Protein AF-A0A2G6G651-F1 (afdb_monomer)

pLDDT: mean 89.64, std 10.05, range [45.66, 98.5]

Radius of gyration: 34.51 Å; Cα contacts (8 Å, |Δi|>4): 496; chains: 1; bounding box: 75×61×88 Å

Structure (mmCIF, N/CA/C/O backbone):
data_AF-A0A2G6G651-F1
#
_entry.id   AF-A0A2G6G651-F1
#
loop_
_atom_site.group_PDB
_atom_site.id
_atom_site.type_symbol
_atom_site.label_atom_id
_atom_site.label_alt_id
_atom_site.label_comp_id
_atom_site.label_asym_id
_atom_site.label_entity_id
_atom_site.label_seq_id
_atom_site.pdbx_PDB_ins_code
_atom_site.Cartn_x
_atom_site.Cartn_y
_atom_site.Cartn_z
_atom_site.occupancy
_atom_site.B_iso_or_equiv
_atom_site.auth_seq_id
_atom_site.auth_comp_id
_atom_site.auth_asym_id
_atom_site.auth_atom_id
_atom_site.pdbx_PDB_model_num
ATOM 1 N N . LEU A 1 1 ? -42.536 28.077 34.194 1.00 47.25 1 LEU A N 1
ATOM 2 C CA . LEU A 1 1 ? -41.752 27.211 33.282 1.00 47.25 1 LEU A CA 1
ATOM 3 C C . LEU A 1 1 ? -41.629 25.840 33.929 1.00 47.25 1 LEU A C 1
ATOM 5 O O . LEU A 1 1 ? -40.943 25.722 34.936 1.00 47.25 1 LEU A O 1
ATOM 9 N N . ILE A 1 2 ? -42.355 24.838 33.430 1.00 51.84 2 ILE A N 1
ATOM 10 C CA . ILE A 1 2 ? -42.222 23.455 33.908 1.00 51.84 2 ILE A CA 1
ATOM 11 C C . ILE A 1 2 ? -40.816 22.993 33.507 1.00 51.84 2 ILE A C 1
ATOM 13 O O . ILE A 1 2 ? -40.522 22.913 32.317 1.00 51.84 2 ILE A O 1
ATOM 17 N N . ARG A 1 3 ? -39.922 22.767 34.479 1.00 61.50 3 ARG A N 1
ATOM 18 C CA . ARG A 1 3 ? -38.610 22.163 34.207 1.00 61.50 3 ARG A CA 1
ATOM 19 C C . ARG A 1 3 ? -38.848 20.745 33.696 1.00 61.50 3 ARG A C 1
ATOM 21 O O . ARG A 1 3 ? -39.370 19.905 34.425 1.00 61.50 3 ARG A O 1
ATOM 28 N N . THR A 1 4 ? -38.487 20.490 32.446 1.00 83.19 4 THR A N 1
ATOM 29 C CA . THR A 1 4 ? -38.510 19.149 31.864 1.00 83.19 4 THR A CA 1
ATOM 30 C C . THR A 1 4 ? -37.511 18.277 32.619 1.00 83.19 4 THR A C 1
ATOM 32 O O . THR A 1 4 ? -36.340 18.646 32.741 1.00 83.19 4 THR A O 1
ATOM 35 N N . ARG A 1 5 ? -37.972 17.142 33.157 1.00 91.12 5 ARG A N 1
ATOM 36 C CA . ARG A 1 5 ? -37.096 16.181 33.837 1.00 91.12 5 ARG A CA 1
ATOM 37 C C . ARG A 1 5 ? -36.074 15.621 32.851 1.00 91.12 5 ARG A C 1
ATOM 39 O O . ARG A 1 5 ? -36.394 15.405 31.684 1.00 91.12 5 ARG A O 1
ATOM 46 N N . LYS A 1 6 ? -34.853 15.379 33.324 1.00 95.25 6 LYS A N 1
ATOM 47 C CA . LYS A 1 6 ? -33.802 14.728 32.535 1.00 95.25 6 LYS A CA 1
ATOM 48 C C . LYS A 1 6 ? -34.070 13.233 32.464 1.00 95.25 6 LYS A C 1
ATOM 50 O O . LYS A 1 6 ? -34.276 12.603 33.496 1.00 95.25 6 LYS A O 1
ATOM 55 N N . LYS A 1 7 ? -34.048 12.657 31.268 1.00 97.50 7 LYS A N 1
ATOM 56 C CA . LYS A 1 7 ? -34.230 11.221 31.049 1.00 97.50 7 LYS A CA 1
ATOM 57 C C . LYS A 1 7 ? -32.939 10.493 31.422 1.00 97.50 7 LYS A C 1
ATOM 59 O O . LYS A 1 7 ? -31.918 10.685 30.765 1.00 97.50 7 LYS A O 1
ATOM 64 N N . VAL A 1 8 ? -32.954 9.684 32.476 1.00 97.94 8 VAL A N 1
ATOM 65 C CA . VAL A 1 8 ? -31.743 9.060 33.028 1.00 97.94 8 VAL A CA 1
ATOM 66 C C . VAL A 1 8 ? -31.841 7.543 32.976 1.00 97.94 8 VAL A C 1
ATOM 68 O O . VAL A 1 8 ? -32.795 6.946 33.479 1.00 97.94 8 VAL A O 1
ATOM 71 N N . ALA A 1 9 ? -30.814 6.925 32.403 1.00 97.88 9 ALA A N 1
ATOM 72 C CA . ALA A 1 9 ? -30.593 5.487 32.426 1.00 97.88 9 ALA A CA 1
ATOM 73 C C . ALA A 1 9 ? -29.280 5.164 33.149 1.00 97.88 9 ALA A C 1
ATOM 75 O O . ALA A 1 9 ? -28.414 6.025 33.320 1.00 97.88 9 ALA A O 1
ATOM 76 N N . ALA A 1 10 ? -29.107 3.909 33.552 1.00 97.12 10 ALA A N 1
ATOM 77 C CA . ALA A 1 10 ? -27.821 3.416 34.032 1.00 97.12 10 ALA A CA 1
ATOM 78 C C . ALA A 1 10 ? -27.332 2.230 33.207 1.00 97.12 10 ALA A C 1
ATOM 80 O O . ALA A 1 10 ? -28.134 1.451 32.695 1.00 97.12 10 ALA A O 1
ATOM 81 N N . TYR A 1 11 ? -26.014 2.071 33.127 1.00 95.06 11 TYR A N 1
ATOM 82 C CA . TYR A 1 11 ? -25.374 0.913 32.525 1.00 95.06 11 TYR A CA 1
ATOM 83 C C . TYR A 1 11 ? -24.521 0.162 33.546 1.00 95.06 11 TYR A C 1
ATOM 85 O O . TYR A 1 11 ? -23.632 0.728 34.187 1.00 95.06 11 TYR A O 1
ATOM 93 N N . ALA A 1 12 ? -24.771 -1.139 33.664 1.00 90.25 12 ALA A N 1
ATOM 94 C CA . ALA A 1 12 ? -24.083 -2.039 34.577 1.00 90.25 12 ALA A CA 1
ATOM 95 C C . ALA A 1 12 ? -23.414 -3.188 33.809 1.00 90.25 12 ALA A C 1
ATOM 97 O O . ALA A 1 12 ? -24.002 -3.793 32.919 1.00 90.25 12 ALA A O 1
ATOM 98 N N . ARG A 1 13 ? -22.173 -3.533 34.170 1.00 84.62 13 ARG A N 1
ATOM 99 C CA . ARG A 1 13 ? -21.459 -4.672 33.570 1.00 84.62 13 ARG A CA 1
ATOM 100 C C . ARG A 1 13 ? -20.849 -5.555 34.646 1.00 84.62 13 ARG A C 1
ATOM 102 O O . ARG A 1 13 ? -19.928 -5.123 35.342 1.00 84.62 13 ARG A O 1
ATOM 109 N N . VAL A 1 14 ? -21.300 -6.799 34.766 1.00 76.62 14 VAL A N 1
ATOM 110 C CA . VAL A 1 14 ? -20.853 -7.724 35.825 1.00 76.62 14 VAL A CA 1
ATOM 111 C C . VAL A 1 14 ? -19.984 -8.828 35.230 1.00 76.62 14 VAL A C 1
ATOM 113 O O . VAL A 1 14 ? -20.269 -9.330 34.151 1.00 76.62 14 VAL A O 1
ATOM 116 N N . SER A 1 15 ? -18.898 -9.199 35.911 1.00 66.88 15 SER A N 1
ATOM 117 C CA . SER A 1 15 ? -18.048 -10.323 35.497 1.00 66.88 15 SER A CA 1
ATOM 118 C C . SER A 1 15 ? -18.728 -11.656 35.814 1.00 66.88 15 SER A C 1
ATOM 120 O O . SER A 1 15 ? -19.048 -11.888 36.977 1.00 66.88 15 SER A O 1
ATOM 122 N N . ALA A 1 16 ? -18.906 -12.526 34.824 1.00 62.22 16 ALA A N 1
ATOM 123 C CA . ALA A 1 16 ? -19.465 -13.865 34.942 1.00 62.22 16 ALA A CA 1
ATOM 124 C C . ALA A 1 16 ? -18.456 -14.822 35.603 1.00 62.22 16 ALA A C 1
ATOM 126 O O . ALA A 1 16 ? -17.607 -15.380 34.921 1.00 62.22 16 ALA A O 1
ATOM 127 N N . ASN A 1 17 ? -18.543 -14.996 36.927 1.00 55.41 17 ASN A N 1
ATOM 128 C CA . ASN A 1 17 ? -17.918 -16.106 37.661 1.00 55.41 17 ASN A CA 1
ATOM 129 C C . ASN A 1 17 ? -18.828 -16.557 38.831 1.00 55.41 17 ASN A C 1
ATOM 131 O O . ASN A 1 17 ? -18.888 -15.881 39.854 1.00 55.41 17 ASN A O 1
ATOM 135 N N . THR A 1 18 ? -19.490 -17.720 38.692 1.00 56.47 18 THR A N 1
ATOM 136 C CA . THR A 1 18 ? -20.241 -18.520 39.713 1.00 56.47 18 THR A CA 1
ATOM 137 C C . THR A 1 18 ? -21.397 -17.867 40.513 1.00 56.47 18 THR A C 1
ATOM 139 O O . THR A 1 18 ? -21.547 -16.652 40.556 1.00 56.47 18 THR A O 1
ATOM 142 N N . ASP A 1 19 ? -22.232 -18.685 41.177 1.00 53.22 19 ASP A N 1
ATOM 143 C CA . ASP A 1 19 ? -23.544 -18.388 41.812 1.00 53.22 19 ASP A CA 1
ATOM 144 C C . ASP A 1 19 ? -23.667 -17.143 42.723 1.00 53.22 19 ASP A C 1
ATOM 146 O O . ASP A 1 19 ? -24.775 -16.668 42.978 1.00 53.22 19 ASP A O 1
ATOM 150 N N . ARG A 1 20 ? -22.557 -16.509 43.130 1.00 53.09 20 ARG A N 1
ATOM 151 C CA . ARG A 1 20 ? -22.540 -15.160 43.746 1.00 53.09 20 ARG A CA 1
ATOM 152 C C . ARG A 1 20 ? -23.033 -14.037 42.798 1.00 53.09 20 ARG A C 1
ATOM 154 O O . ARG A 1 20 ? -23.199 -12.893 43.223 1.00 53.09 20 ARG A O 1
ATOM 161 N N . LEU A 1 21 ? -23.290 -14.372 41.530 1.00 54.59 21 LEU A N 1
ATOM 162 C CA . LEU A 1 21 ? -23.638 -13.510 40.393 1.00 54.59 21 LEU A CA 1
ATOM 163 C C . LEU A 1 21 ? -24.990 -12.786 40.465 1.00 54.59 21 LEU A C 1
ATOM 165 O O . LEU A 1 21 ? -25.050 -11.589 40.173 1.00 54.59 21 LEU A O 1
ATOM 169 N N . LYS A 1 22 ? -26.075 -13.481 40.833 1.00 55.69 22 LYS A N 1
ATOM 170 C CA . LYS A 1 22 ? -27.434 -12.905 40.766 1.00 55.69 22 LYS A CA 1
ATOM 171 C C . LYS A 1 22 ? -27.607 -11.747 41.743 1.00 55.69 22 LYS A C 1
ATOM 173 O O . LYS A 1 22 ? -28.176 -10.725 41.375 1.00 55.69 22 LYS A O 1
ATOM 178 N N . ASN A 1 23 ? -27.019 -11.876 42.933 1.00 61.66 23 ASN A N 1
ATOM 179 C CA . ASN A 1 23 ? -27.061 -10.850 43.971 1.00 61.66 23 ASN A CA 1
ATOM 180 C C . ASN A 1 23 ? -26.244 -9.607 43.592 1.00 61.66 23 ASN A C 1
ATOM 182 O O . ASN A 1 23 ? -26.631 -8.494 43.917 1.00 61.66 23 ASN A O 1
ATOM 186 N N . SER A 1 24 ? -25.120 -9.759 42.882 1.00 69.56 24 SER A N 1
ATOM 187 C CA . SER A 1 24 ? -24.290 -8.610 42.493 1.00 69.56 24 SER A CA 1
ATOM 188 C C . SER A 1 24 ? -24.967 -7.738 41.432 1.00 69.56 24 SER A C 1
ATOM 190 O O . SER A 1 24 ? -24.959 -6.511 41.551 1.00 69.56 24 SER A O 1
ATOM 192 N N . LEU A 1 25 ? -25.592 -8.358 40.425 1.00 75.31 25 LEU A N 1
ATOM 193 C CA . LEU A 1 25 ? -26.311 -7.628 39.382 1.00 75.31 25 LEU A CA 1
ATOM 194 C C . LEU A 1 25 ? -27.614 -7.018 39.912 1.00 75.31 25 LEU A C 1
ATOM 196 O O . LEU A 1 25 ? -27.867 -5.838 39.673 1.00 75.31 25 LEU A O 1
ATOM 200 N N . SER A 1 26 ? -28.406 -7.782 40.674 1.00 80.31 26 SER A N 1
ATOM 201 C CA . SER A 1 26 ? -29.641 -7.270 41.279 1.00 80.31 26 SER A CA 1
ATOM 202 C C . SER A 1 26 ? -29.366 -6.098 42.223 1.00 80.31 26 SER A C 1
ATOM 204 O O . SER A 1 26 ? -30.103 -5.113 42.200 1.00 80.31 26 SER A O 1
ATOM 206 N N . ASN A 1 27 ? -28.259 -6.136 42.972 1.00 84.75 27 ASN A N 1
ATOM 207 C CA . ASN A 1 27 ? -27.830 -5.020 43.812 1.00 84.75 27 ASN A CA 1
ATOM 208 C C . ASN A 1 27 ? -27.462 -3.779 42.987 1.00 84.75 27 ASN A C 1
ATOM 210 O O . ASN A 1 27 ? -27.852 -2.679 43.369 1.00 84.75 27 ASN A O 1
ATOM 214 N N . GLN A 1 28 ? -26.759 -3.925 41.856 1.00 83.44 28 GLN A N 1
ATOM 215 C CA . GLN A 1 28 ? -26.445 -2.788 40.975 1.00 83.44 28 GLN A CA 1
ATOM 216 C C . GLN A 1 28 ? -27.709 -2.197 40.340 1.00 83.44 28 GLN A C 1
ATOM 218 O O . GLN A 1 28 ? -27.887 -0.980 40.358 1.00 83.44 28 GLN A O 1
ATOM 223 N N . ILE A 1 29 ? -28.621 -3.042 39.849 1.00 88.38 29 ILE A N 1
ATOM 224 C CA . ILE A 1 29 ? -29.908 -2.602 39.294 1.00 88.38 29 ILE A CA 1
ATOM 225 C C . ILE A 1 29 ? -30.732 -1.882 40.364 1.00 88.38 29 ILE A C 1
ATOM 227 O O . ILE A 1 29 ? -31.234 -0.784 40.116 1.00 88.38 29 ILE A O 1
ATOM 231 N N . SER A 1 30 ? -30.840 -2.452 41.568 1.00 90.69 30 SER A N 1
ATOM 232 C CA . SER A 1 30 ? -31.570 -1.834 42.678 1.00 90.69 30 SER A CA 1
ATOM 233 C C . SER A 1 30 ? -30.932 -0.514 43.104 1.00 90.69 30 SER A C 1
ATOM 235 O O . SER A 1 30 ? -31.659 0.428 43.416 1.00 90.69 30 SER A O 1
ATOM 237 N N . TYR A 1 31 ? -29.601 -0.439 43.149 1.00 92.94 31 TYR A N 1
ATOM 238 C CA . TYR A 1 31 ? -28.875 0.776 43.503 1.00 92.94 31 TYR A CA 1
ATOM 239 C C . TYR A 1 31 ? -29.190 1.905 42.519 1.00 92.94 31 TYR A C 1
ATOM 241 O O . TYR A 1 31 ? -29.681 2.953 42.935 1.00 92.94 31 TYR A O 1
ATOM 249 N N . TYR A 1 32 ? -28.998 1.668 41.217 1.00 94.38 32 TYR A N 1
ATOM 250 C CA . TYR A 1 32 ? -29.253 2.677 40.189 1.00 94.38 32 TYR A CA 1
ATOM 251 C C . TYR A 1 32 ? -30.725 3.058 40.083 1.00 94.38 32 TYR A C 1
ATOM 253 O O . TYR A 1 32 ? -31.041 4.235 39.936 1.00 94.38 32 TYR A O 1
ATOM 261 N N . SER A 1 33 ? -31.635 2.091 40.209 1.00 93.12 33 SER A N 1
ATOM 262 C CA . SER A 1 33 ? -33.073 2.372 40.164 1.00 93.12 33 SER A CA 1
ATOM 263 C C . SER A 1 33 ? -33.500 3.283 41.313 1.00 93.12 33 SER A C 1
ATOM 265 O O . SER A 1 33 ? -34.170 4.284 41.072 1.00 93.12 33 SER A O 1
ATOM 267 N N . LYS A 1 34 ? -33.047 3.005 42.545 1.00 95.06 34 LYS A N 1
ATOM 268 C CA . LYS A 1 34 ? -33.317 3.868 43.707 1.00 95.06 34 LYS A CA 1
ATOM 269 C C . LYS A 1 34 ? -32.670 5.239 43.560 1.00 95.06 34 LYS A C 1
ATOM 271 O O . LYS A 1 34 ? -33.335 6.243 43.794 1.00 95.06 34 LYS A O 1
ATOM 276 N N . LEU A 1 35 ? -31.402 5.280 43.148 1.00 94.44 35 LEU A N 1
ATOM 277 C CA . LEU A 1 35 ? -30.670 6.526 42.940 1.00 94.44 35 LEU A CA 1
ATOM 278 C C . LEU A 1 35 ? -31.419 7.436 41.964 1.00 94.44 35 LEU A C 1
ATOM 280 O O . LEU A 1 35 ? -31.660 8.598 42.280 1.00 94.44 35 LEU A O 1
ATOM 284 N N . ILE A 1 36 ? -31.849 6.897 40.821 1.00 95.44 36 ILE A N 1
ATOM 285 C CA . ILE A 1 36 ? -32.522 7.698 39.802 1.00 95.44 36 ILE A CA 1
ATOM 286 C C . ILE A 1 36 ? -33.907 8.149 40.265 1.00 95.44 36 ILE A C 1
ATOM 288 O O . ILE A 1 36 ? -34.236 9.325 40.147 1.00 95.44 36 ILE A O 1
ATOM 292 N N . GLN A 1 37 ? -34.706 7.238 40.822 1.00 93.19 37 GLN A N 1
ATOM 293 C CA . GLN A 1 37 ? -36.078 7.540 41.242 1.00 93.19 37 GLN A CA 1
ATOM 294 C C . GLN A 1 37 ? -36.145 8.475 42.457 1.00 93.19 37 GLN A C 1
ATOM 296 O O . GLN A 1 37 ? -37.138 9.175 42.631 1.00 93.19 37 GLN A O 1
ATOM 301 N N . SER A 1 38 ? -35.093 8.518 43.281 1.00 94.62 38 SER A N 1
ATOM 302 C CA . SER A 1 38 ? -34.991 9.461 44.400 1.00 94.62 38 SER A CA 1
ATOM 303 C C . SER A 1 38 ? -34.744 10.912 43.968 1.00 94.62 38 SER A C 1
ATOM 305 O O . SER A 1 38 ? -34.921 11.825 44.773 1.00 94.62 38 SER A O 1
ATOM 307 N N . ASN A 1 39 ? -34.363 11.149 42.707 1.00 93.38 39 ASN A N 1
ATOM 308 C CA . ASN A 1 39 ? -34.100 12.484 42.186 1.00 93.38 39 ASN A CA 1
ATOM 309 C C . ASN A 1 39 ? -35.329 13.044 41.448 1.00 93.38 39 ASN A C 1
ATOM 311 O O . ASN A 1 39 ? -35.692 12.579 40.370 1.00 93.38 39 ASN A O 1
ATOM 315 N N . LEU A 1 40 ? -35.943 14.094 42.005 1.00 91.31 40 LEU A N 1
ATOM 316 C CA . LEU A 1 40 ? -37.151 14.730 41.456 1.00 91.31 40 LEU A CA 1
ATOM 317 C C . LEU A 1 40 ? -36.941 15.403 40.088 1.00 91.31 40 LEU A C 1
ATOM 319 O O . LEU A 1 40 ? -37.917 15.642 39.368 1.00 91.31 40 LEU A O 1
ATOM 323 N N . GLU A 1 41 ? -35.693 15.711 39.727 1.00 93.88 41 GLU A N 1
ATOM 324 C CA . GLU A 1 41 ? -35.334 16.290 38.430 1.00 93.88 41 GLU A CA 1
ATOM 325 C C . GLU A 1 41 ? -35.127 15.225 37.344 1.00 93.88 41 GLU A C 1
ATOM 327 O O . GLU A 1 41 ? -34.931 15.579 36.178 1.00 93.88 41 GLU A O 1
ATOM 332 N N . TRP A 1 42 ? -35.167 13.933 37.688 1.00 96.31 42 TRP A N 1
ATOM 333 C CA . TRP A 1 42 ? -34.878 12.835 36.767 1.00 96.31 42 TRP A CA 1
ATOM 334 C C . TRP A 1 42 ? -36.116 11.995 36.440 1.00 96.31 42 TRP A C 1
ATOM 336 O O . TRP A 1 42 ? -37.033 11.810 37.239 1.00 96.31 42 TRP A O 1
ATOM 346 N N . GLU A 1 43 ? -36.137 11.475 35.220 1.00 96.00 43 GLU A N 1
ATOM 347 C CA . GLU A 1 43 ? -37.088 10.488 34.733 1.00 96.00 43 GLU A CA 1
ATOM 348 C C . GLU A 1 43 ? -36.350 9.161 34.528 1.00 96.00 43 GLU A C 1
ATOM 350 O O . GLU A 1 43 ? -35.370 9.097 33.788 1.00 96.00 43 GLU A O 1
ATOM 355 N N . TYR A 1 44 ? -36.814 8.097 35.182 1.00 96.25 44 TYR A N 1
ATOM 356 C CA . TYR A 1 44 ? -36.184 6.780 35.112 1.00 96.25 44 TYR A CA 1
ATOM 357 C C . TYR A 1 44 ? -36.440 6.097 33.761 1.00 96.25 44 TYR A C 1
ATOM 359 O O . TYR A 1 44 ? -37.587 5.841 33.402 1.00 96.25 44 TYR A O 1
ATOM 367 N N . LYS A 1 45 ? -35.365 5.762 33.038 1.00 97.12 45 LYS A N 1
ATOM 368 C CA . LYS A 1 45 ? -35.401 5.069 31.735 1.00 97.12 45 LYS A CA 1
ATOM 369 C C . LYS A 1 45 ? -34.854 3.642 31.761 1.00 97.12 45 LYS A C 1
ATOM 371 O O . LYS A 1 45 ? -34.726 3.023 30.712 1.00 97.12 45 LYS A O 1
ATOM 376 N N . GLY A 1 46 ? -34.569 3.108 32.945 1.00 94.94 46 GLY A N 1
ATOM 377 C CA . GLY A 1 46 ? -34.122 1.726 33.116 1.00 94.94 46 GLY A CA 1
ATOM 378 C C . GLY A 1 46 ? -32.638 1.575 33.443 1.00 94.94 46 GLY A C 1
ATOM 379 O O . GLY A 1 46 ? -31.858 2.531 33.445 1.00 94.94 46 GLY A O 1
ATOM 380 N N . VAL A 1 47 ? -32.263 0.332 33.744 1.00 95.38 47 VAL A N 1
ATOM 381 C CA . VAL A 1 47 ? -30.873 -0.096 33.926 1.00 95.38 47 VAL A CA 1
ATOM 382 C C . VAL A 1 47 ? -30.558 -1.141 32.863 1.00 95.38 47 VAL A C 1
ATOM 384 O O . VAL A 1 47 ? -31.122 -2.231 32.872 1.00 95.38 47 VAL A O 1
ATOM 387 N N . PHE A 1 48 ? -29.642 -0.808 31.963 1.00 94.44 48 PHE A N 1
ATOM 388 C CA . PHE A 1 48 ? -29.136 -1.694 30.925 1.00 94.44 48 PHE A CA 1
ATOM 389 C C . PHE A 1 48 ? -27.967 -2.494 31.491 1.00 94.44 48 PHE A C 1
ATOM 391 O O . PHE A 1 48 ? -27.041 -1.913 32.062 1.00 94.44 48 PHE A O 1
ATOM 398 N N . SER A 1 49 ? -27.983 -3.819 31.357 1.00 90.31 49 SER A N 1
ATOM 399 C CA . SER A 1 49 ? -26.949 -4.649 31.971 1.00 90.31 49 SER A CA 1
ATOM 400 C C . SER A 1 49 ? -26.451 -5.799 31.115 1.00 90.31 49 SER A C 1
ATOM 402 O O . SER A 1 49 ? -27.250 -6.600 30.647 1.00 90.31 49 SER A O 1
ATOM 404 N N . ASP A 1 50 ? -25.130 -5.938 31.022 1.00 87.50 50 ASP A N 1
ATOM 405 C CA . ASP A 1 50 ? -24.467 -7.034 30.310 1.00 87.50 50 A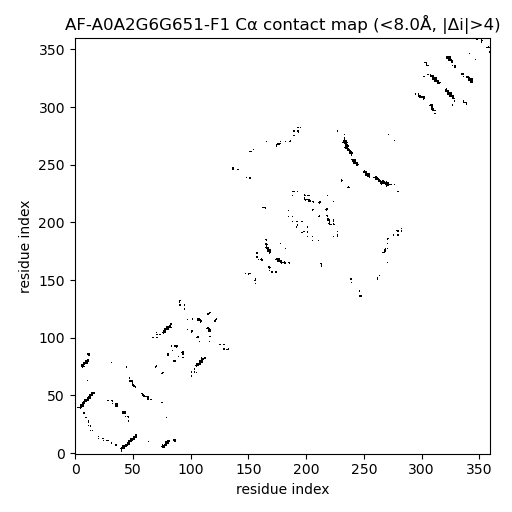SP A CA 1
ATOM 406 C C . ASP A 1 50 ? -23.581 -7.876 31.249 1.00 87.50 50 ASP A C 1
ATOM 408 O O . ASP A 1 50 ? -23.026 -7.389 32.247 1.00 87.50 50 ASP A O 1
ATOM 412 N N . PHE A 1 51 ? -23.385 -9.145 30.884 1.00 79.88 51 PHE A N 1
ATOM 413 C CA . PHE A 1 51 ? -22.411 -10.038 31.514 1.00 79.88 51 PHE A CA 1
ATOM 414 C C . PHE A 1 51 ? -21.087 -10.019 30.738 1.00 79.88 51 PHE A C 1
ATOM 416 O O . PHE A 1 51 ? -21.077 -10.062 29.511 1.00 79.88 51 PHE A O 1
ATOM 423 N N . ALA A 1 52 ? -19.962 -9.971 31.452 1.00 67.69 52 ALA A N 1
ATOM 424 C CA . ALA A 1 52 ? -18.620 -10.085 30.885 1.00 67.69 52 ALA A CA 1
ATOM 425 C C . ALA A 1 52 ? -18.006 -11.434 31.275 1.00 67.69 52 ALA A C 1
ATOM 427 O O . ALA A 1 52 ? -17.815 -11.681 32.466 1.00 67.69 52 ALA A O 1
ATOM 428 N N . VAL A 1 53 ? -17.681 -12.304 30.320 1.00 61.28 53 VAL A N 1
ATOM 429 C CA . VAL A 1 53 ? -17.075 -13.612 30.627 1.00 61.28 53 VAL A CA 1
ATOM 430 C C . VAL A 1 53 ? -15.563 -13.438 30.742 1.00 61.28 53 VAL A C 1
ATOM 432 O O . VAL A 1 53 ? -14.898 -13.015 29.796 1.00 61.28 53 VAL A O 1
ATOM 435 N N . SER A 1 54 ? -14.996 -13.723 31.919 1.00 54.12 54 SER A N 1
ATOM 436 C CA . SER A 1 54 ? -13.559 -13.533 32.141 1.00 54.12 54 SER A CA 1
ATOM 437 C C . SER A 1 54 ? -12.740 -14.451 31.230 1.00 54.12 54 SER A C 1
ATOM 439 O O . SER A 1 54 ? -12.892 -15.666 31.295 1.00 54.12 54 SER A O 1
ATOM 441 N N . GLY A 1 55 ? -11.842 -13.877 30.424 1.00 46.12 55 GLY A N 1
ATOM 442 C CA . GLY A 1 55 ? -10.873 -14.629 29.616 1.00 46.12 55 GLY A CA 1
ATOM 443 C C . GLY A 1 55 ? -11.311 -14.978 28.189 1.00 46.12 55 GLY A C 1
ATOM 444 O O . GLY A 1 55 ? -10.498 -15.499 27.432 1.00 46.12 55 GLY A O 1
ATOM 445 N N . THR A 1 56 ? -12.539 -14.652 27.778 1.00 45.66 56 THR A N 1
ATOM 446 C CA . THR A 1 56 ? -13.024 -14.869 26.403 1.00 45.66 56 THR A CA 1
ATOM 447 C C . THR A 1 56 ? -13.335 -13.553 25.700 1.00 45.66 56 THR A C 1
ATOM 449 O O . THR A 1 56 ? -13.955 -12.663 26.270 1.00 45.66 56 THR A O 1
ATOM 452 N N . SER A 1 57 ? -12.960 -13.437 24.424 1.00 49.59 57 SER A N 1
ATOM 453 C CA . SER A 1 57 ? -13.281 -12.283 23.566 1.00 49.59 57 SER A CA 1
ATOM 454 C C . SER A 1 57 ? -14.757 -12.219 23.135 1.00 49.59 57 SER A C 1
ATOM 456 O O . SER A 1 57 ? -15.178 -11.243 22.510 1.00 49.59 57 SER A O 1
ATOM 458 N N . ILE A 1 58 ? -15.550 -13.240 23.477 1.00 46.88 58 ILE A N 1
ATOM 459 C CA . ILE A 1 58 ? -16.971 -13.381 23.138 1.00 46.88 58 ILE A CA 1
ATOM 460 C C . ILE A 1 58 ? -17.816 -12.740 24.250 1.00 46.88 58 ILE A C 1
ATOM 462 O O . ILE A 1 58 ? -18.571 -13.396 24.956 1.00 46.88 58 ILE A O 1
ATOM 466 N N . ASP A 1 59 ? -17.667 -11.432 24.429 1.00 60.12 59 ASP A N 1
ATOM 467 C CA . ASP A 1 59 ? -18.614 -10.638 25.212 1.00 60.12 59 ASP A CA 1
ATOM 468 C C . ASP A 1 59 ? -19.746 -10.195 24.259 1.00 60.12 59 ASP A C 1
ATOM 470 O O . ASP A 1 59 ? -19.483 -9.548 23.237 1.00 60.12 59 ASP A O 1
ATOM 474 N N . LYS A 1 60 ? -21.010 -10.492 24.575 1.00 68.75 60 LYS A N 1
ATOM 475 C CA . LYS A 1 60 ? -22.172 -9.923 23.871 1.00 68.75 60 LYS A CA 1
ATOM 476 C C . LYS A 1 60 ? -22.671 -8.713 24.665 1.00 68.75 60 LYS A C 1
ATOM 478 O O . LYS A 1 60 ? -22.946 -8.834 25.849 1.00 68.75 60 LYS A O 1
ATOM 483 N N . ARG A 1 61 ? -22.683 -7.534 24.036 1.00 84.25 61 ARG A N 1
ATOM 484 C CA . ARG A 1 61 ? -23.055 -6.240 24.644 1.00 84.25 61 ARG A CA 1
ATOM 485 C C . ARG A 1 61 ? -24.431 -5.788 24.164 1.00 84.25 61 ARG A C 1
ATOM 487 O O . ARG A 1 61 ? -24.572 -4.713 23.585 1.00 84.25 61 ARG A O 1
ATOM 494 N N . GLU A 1 62 ? -25.402 -6.680 24.283 1.00 90.06 62 GLU A N 1
ATOM 495 C CA . GLU A 1 62 ? -26.737 -6.484 23.716 1.00 90.06 62 GLU A CA 1
ATOM 496 C C . GLU A 1 62 ? -27.441 -5.317 24.414 1.00 90.06 62 GLU A C 1
ATOM 498 O O . GLU A 1 62 ? -27.873 -4.387 23.731 1.00 90.06 62 GLU A O 1
ATOM 503 N N . GLN A 1 63 ? -27.415 -5.271 25.753 1.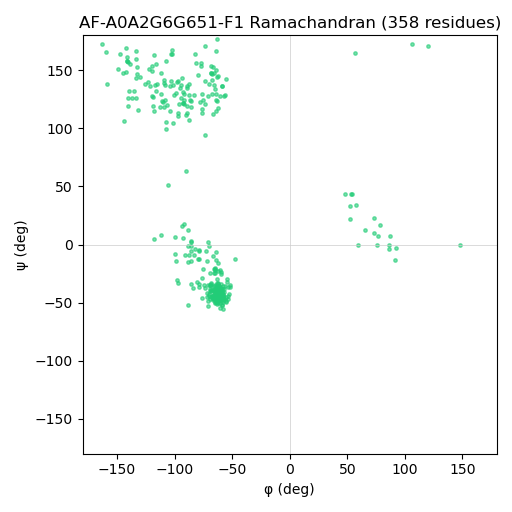00 93.12 63 GLN A N 1
ATOM 504 C CA . GLN A 1 63 ? -28.053 -4.187 26.502 1.00 93.12 63 GLN A CA 1
ATOM 505 C C . GLN A 1 63 ? -27.312 -2.858 26.353 1.00 93.12 63 GLN A C 1
ATOM 507 O O . GLN A 1 63 ? -27.941 -1.803 26.318 1.00 93.12 63 GLN A O 1
ATOM 512 N N . PHE A 1 64 ? -25.981 -2.871 26.245 1.00 93.06 64 PHE A N 1
ATOM 513 C CA . PHE A 1 64 ? -25.247 -1.651 25.922 1.00 93.06 64 PHE A CA 1
ATOM 514 C C . PHE A 1 64 ? -25.653 -1.089 24.558 1.00 93.06 64 PHE A C 1
ATOM 516 O O . PHE A 1 64 ? -25.901 0.105 24.454 1.00 93.06 64 PHE A O 1
ATOM 523 N N . ASN A 1 65 ? -25.725 -1.926 23.519 1.00 93.00 65 ASN A N 1
ATOM 524 C CA . ASN A 1 65 ? -26.096 -1.472 22.178 1.00 93.00 65 ASN A CA 1
ATOM 525 C C . ASN A 1 65 ? -27.544 -0.965 22.135 1.00 93.00 65 ASN A C 1
ATOM 527 O O . ASN A 1 65 ? -27.811 0.045 21.489 1.00 93.00 65 ASN A O 1
ATOM 531 N N . GLU A 1 66 ? -28.456 -1.621 22.857 1.00 95.62 66 GLU A N 1
ATOM 532 C CA . GLU A 1 66 ? -29.833 -1.151 23.024 1.00 95.62 66 GLU A CA 1
ATOM 533 C C . GLU A 1 66 ? -29.879 0.229 23.698 1.00 95.62 66 GLU A C 1
ATOM 535 O O . GLU A 1 66 ? -30.539 1.136 23.196 1.00 95.62 66 GLU A O 1
ATOM 540 N N . MET A 1 67 ? -29.101 0.437 24.767 1.00 96.75 67 MET A N 1
ATOM 541 C CA . MET A 1 67 ? -28.982 1.745 25.420 1.00 96.75 67 MET A CA 1
ATOM 542 C C . MET A 1 67 ? -28.494 2.831 24.453 1.00 96.75 67 MET A C 1
ATOM 544 O O . MET A 1 67 ? -29.041 3.931 24.444 1.00 96.75 67 MET A O 1
ATOM 548 N N . ILE A 1 68 ? -27.475 2.539 23.634 1.00 95.88 68 ILE A N 1
ATOM 549 C CA . ILE A 1 68 ? -26.978 3.491 22.628 1.00 95.88 68 ILE A CA 1
ATOM 550 C C . ILE A 1 68 ? -28.080 3.832 21.614 1.00 95.88 68 ILE A C 1
ATOM 552 O O . ILE A 1 68 ? -28.259 5.006 21.296 1.00 95.88 68 ILE A O 1
ATOM 556 N N . ALA A 1 69 ? -28.858 2.848 21.157 1.00 96.88 69 ALA A N 1
ATOM 557 C CA . ALA A 1 69 ? -29.975 3.087 20.243 1.00 96.88 69 ALA A CA 1
ATOM 558 C C . ALA A 1 69 ? -31.077 3.958 20.879 1.00 96.88 69 ALA A C 1
ATOM 560 O O . ALA A 1 69 ? -31.671 4.802 20.208 1.00 96.88 69 ALA A O 1
ATOM 561 N N . GLU A 1 70 ? -31.340 3.808 22.179 1.00 97.75 70 GLU A N 1
ATOM 562 C CA . GLU A 1 70 ? -32.268 4.680 22.909 1.00 97.75 70 GLU A CA 1
ATOM 563 C C . GLU A 1 70 ? -31.733 6.115 23.059 1.00 97.75 70 GLU A C 1
ATOM 565 O O . GLU A 1 70 ? -32.498 7.077 22.942 1.00 97.75 70 GLU A O 1
ATOM 570 N N . CYS A 1 71 ? -30.421 6.292 23.238 1.00 97.56 71 CYS A N 1
ATOM 571 C CA . CYS A 1 71 ? -29.786 7.610 23.173 1.00 97.56 71 CYS A CA 1
ATOM 572 C C . CYS A 1 71 ? -29.964 8.266 21.796 1.00 97.56 71 CYS A C 1
ATOM 574 O O . CYS A 1 71 ? -30.317 9.439 21.720 1.00 97.56 71 CYS A O 1
ATOM 576 N N . GLU A 1 72 ? -29.778 7.513 20.710 1.00 96.62 72 GLU A N 1
ATOM 577 C CA . GLU A 1 72 ? -29.947 8.004 19.332 1.00 96.62 72 GLU A CA 1
ATOM 578 C C . GLU A 1 72 ? -31.387 8.436 19.021 1.00 96.62 72 GLU A C 1
ATOM 580 O O . GLU A 1 72 ? -31.598 9.365 18.242 1.00 96.62 72 GLU A O 1
ATOM 585 N N . LYS A 1 73 ? -32.380 7.826 19.677 1.00 96.94 73 LYS A N 1
ATOM 586 C CA . LYS A 1 73 ? -33.794 8.236 19.604 1.00 96.94 73 LYS A CA 1
ATOM 587 C C . LYS A 1 73 ? -34.124 9.462 20.470 1.00 96.94 73 LYS A C 1
ATOM 589 O O . LYS A 1 73 ? -35.262 9.925 20.450 1.00 96.94 73 LYS A O 1
ATOM 594 N N . GLY A 1 74 ? -33.176 9.977 21.259 1.00 95.69 74 GLY A N 1
ATOM 595 C CA . GLY A 1 74 ? -33.407 11.072 22.211 1.00 95.69 74 GLY A CA 1
ATOM 596 C C . GLY A 1 74 ? -34.196 10.648 23.459 1.00 95.69 74 GLY A C 1
ATOM 597 O O . GLY A 1 74 ? -34.841 11.477 24.115 1.00 95.69 74 GLY A O 1
ATOM 598 N N . ASN A 1 75 ? -34.185 9.353 23.792 1.00 96.94 75 ASN A N 1
ATOM 599 C CA . ASN A 1 75 ? -34.899 8.808 24.948 1.00 96.94 75 ASN A CA 1
ATOM 600 C C . ASN A 1 75 ? -34.084 8.847 26.243 1.00 96.94 75 ASN A C 1
ATOM 602 O O . ASN A 1 75 ? -34.657 8.616 27.305 1.00 96.94 75 ASN A O 1
ATOM 606 N N . ILE A 1 76 ? -32.790 9.171 26.176 1.00 98.06 76 ILE A N 1
ATOM 607 C CA . ILE A 1 76 ? -31.871 9.226 27.317 1.00 98.06 76 ILE A CA 1
ATOM 608 C C . ILE A 1 76 ? -31.009 10.486 27.190 1.00 98.06 76 ILE A C 1
ATOM 610 O O . ILE A 1 76 ? -30.341 10.662 26.179 1.00 98.06 76 ILE A O 1
ATOM 614 N N . ASP A 1 77 ? -30.993 11.319 28.231 1.00 97.50 77 ASP A N 1
ATOM 615 C CA . ASP A 1 77 ? -30.144 12.512 28.349 1.00 97.50 77 ASP A CA 1
ATOM 616 C C . ASP A 1 77 ? -28.880 12.239 29.181 1.00 97.50 77 ASP A C 1
ATOM 618 O O . ASP A 1 77 ? -27.852 12.884 28.980 1.00 97.50 77 ASP A O 1
ATOM 622 N N . ILE A 1 78 ? -28.957 11.321 30.154 1.00 97.69 78 ILE A N 1
ATOM 623 C CA . ILE A 1 78 ? -27.858 11.015 31.081 1.00 97.69 78 ILE A CA 1
ATOM 624 C C . ILE A 1 78 ? -27.712 9.501 31.241 1.00 97.69 78 ILE A C 1
ATOM 626 O O . ILE A 1 78 ? -28.685 8.800 31.526 1.00 97.69 78 ILE A O 1
ATOM 630 N N . ILE A 1 79 ? -26.477 9.011 31.132 1.00 98.00 79 ILE A N 1
ATOM 631 C CA . ILE A 1 79 ? -26.091 7.640 31.469 1.00 98.00 79 ILE A CA 1
ATOM 632 C C . ILE A 1 79 ? -25.257 7.648 32.749 1.00 98.00 79 ILE A C 1
ATOM 634 O O . ILE A 1 79 ? -24.204 8.284 32.818 1.00 98.00 79 ILE A O 1
ATOM 638 N N . LEU A 1 80 ? -25.690 6.883 33.748 1.00 97.19 80 LEU A N 1
ATOM 639 C CA . LEU A 1 80 ? -24.908 6.598 34.950 1.00 97.19 80 LEU A CA 1
ATOM 640 C C . LEU A 1 80 ? -24.165 5.269 34.794 1.00 97.19 80 LEU A C 1
ATOM 642 O O . LEU A 1 80 ? -24.740 4.272 34.362 1.00 97.19 80 LEU A O 1
ATOM 646 N N . THR A 1 81 ? -22.888 5.226 35.156 1.00 94.75 81 THR A N 1
ATOM 647 C CA . THR A 1 81 ? -22.105 3.985 35.135 1.00 94.75 81 THR A CA 1
ATOM 648 C C . THR A 1 81 ? -21.043 3.992 36.225 1.00 94.75 81 THR A C 1
ATOM 650 O O . THR A 1 81 ? -20.523 5.038 36.621 1.00 94.75 81 THR A O 1
ATOM 653 N N . LYS A 1 82 ? -20.683 2.799 36.709 1.00 91.62 82 LYS A N 1
ATOM 654 C CA . LYS A 1 82 ? -19.790 2.679 37.861 1.00 91.62 82 LYS A CA 1
ATOM 655 C C . LYS A 1 82 ? -18.382 3.175 37.569 1.00 91.62 82 LYS A C 1
ATOM 657 O O . LYS A 1 82 ? -17.774 3.809 38.425 1.00 91.62 82 LYS A O 1
ATOM 662 N N . SER A 1 83 ? -17.845 2.827 36.403 1.00 89.94 83 SER A N 1
ATOM 663 C CA . SER A 1 83 ? -16.508 3.245 35.995 1.00 89.94 83 SER A CA 1
ATOM 664 C C . SER A 1 83 ? -16.294 3.155 34.492 1.00 89.94 83 SER A C 1
ATOM 666 O O . SER A 1 83 ? -17.022 2.462 33.773 1.00 89.94 83 SER A O 1
ATOM 668 N N . ILE A 1 84 ? -15.225 3.794 34.024 1.00 87.94 84 ILE A N 1
ATOM 669 C CA . ILE A 1 84 ? -14.786 3.749 32.624 1.00 87.94 84 ILE A CA 1
ATOM 670 C C . 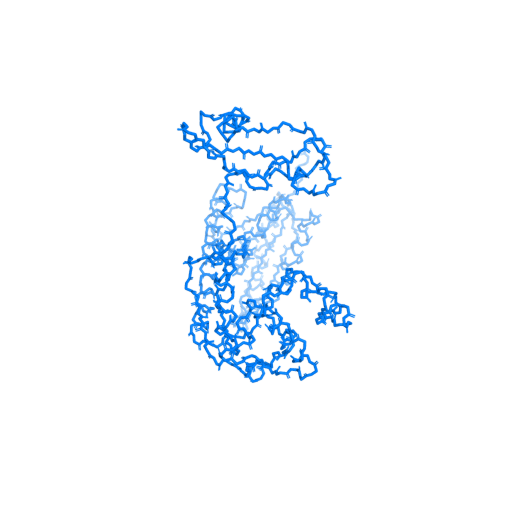ILE A 1 84 ? -14.609 2.306 32.124 1.00 87.94 84 ILE A C 1
ATOM 672 O O . ILE A 1 84 ? -15.125 1.932 31.070 1.00 87.94 84 ILE A O 1
ATOM 676 N N . GLN A 1 85 ? -13.936 1.462 32.911 1.00 83.12 85 GLN A N 1
ATOM 677 C CA . GLN A 1 85 ? -13.677 0.059 32.556 1.00 83.12 85 GLN A CA 1
ATOM 678 C C . GLN A 1 85 ? -14.954 -0.785 32.466 1.00 83.12 85 GLN A C 1
ATOM 680 O O . GLN A 1 85 ? -14.971 -1.846 31.839 1.00 83.12 85 GLN A O 1
ATOM 685 N N . ARG A 1 86 ? -16.042 -0.360 33.118 1.00 85.00 86 ARG A N 1
ATOM 686 C CA . ARG A 1 86 ? -17.343 -1.026 32.991 1.00 85.00 86 ARG A CA 1
ATOM 687 C C . ARG A 1 86 ? -18.026 -0.621 31.693 1.00 85.00 86 ARG A C 1
ATOM 689 O O . ARG A 1 86 ? -18.647 -1.482 31.080 1.00 85.00 86 ARG A O 1
ATOM 696 N N . PHE A 1 87 ? -17.831 0.622 31.255 1.00 88.69 87 PHE A N 1
ATOM 697 C CA . PHE A 1 87 ? -18.457 1.224 30.079 1.00 88.69 87 PHE A CA 1
ATOM 698 C C . PHE A 1 87 ? -17.808 0.849 28.736 1.00 88.69 87 PHE A C 1
ATOM 700 O O . PHE A 1 87 ? -18.511 0.741 27.732 1.00 88.69 87 PHE A O 1
ATOM 707 N N . ALA A 1 88 ? -16.496 0.616 28.683 1.00 84.25 88 ALA A N 1
ATOM 708 C CA . ALA A 1 88 ? -15.796 0.305 27.434 1.00 84.25 88 ALA A CA 1
ATOM 709 C C . ALA A 1 88 ? -14.755 -0.810 27.591 1.00 84.25 88 ALA A C 1
ATOM 711 O O . ALA A 1 88 ? -14.250 -1.057 28.684 1.00 84.25 88 ALA A O 1
ATOM 712 N N . ARG A 1 89 ? -14.448 -1.496 26.480 1.00 76.50 89 ARG A N 1
ATOM 713 C CA . ARG A 1 89 ? -13.465 -2.595 26.438 1.00 76.50 89 ARG A CA 1
ATOM 714 C C . ARG A 1 89 ? -12.035 -2.104 26.269 1.00 76.50 89 ARG A C 1
ATOM 716 O O . ARG A 1 89 ? -11.121 -2.682 26.841 1.00 76.50 89 ARG A O 1
ATOM 723 N N . ASN A 1 90 ? -11.861 -1.063 25.468 1.00 78.75 90 ASN A N 1
ATOM 724 C CA . ASN A 1 90 ? -10.587 -0.416 25.215 1.00 78.75 90 ASN A CA 1
ATOM 725 C C . ASN A 1 90 ? -10.801 1.099 25.101 1.00 78.75 90 ASN A C 1
ATOM 727 O O . ASN A 1 90 ? -11.931 1.597 25.028 1.00 78.75 90 ASN A O 1
ATOM 731 N N . THR A 1 91 ? -9.690 1.823 25.092 1.00 80.69 91 THR A N 1
ATOM 732 C CA . THR A 1 91 ? -9.654 3.284 25.058 1.00 80.69 91 THR A CA 1
ATOM 733 C C . THR A 1 91 ? -10.271 3.862 23.781 1.00 80.69 91 THR A C 1
ATOM 735 O O . THR A 1 91 ? -10.951 4.885 23.836 1.00 80.69 91 THR A O 1
ATOM 738 N N . VAL A 1 92 ? -10.099 3.197 22.634 1.00 80.19 92 VAL A N 1
ATOM 739 C CA . VAL A 1 92 ? -10.652 3.639 21.341 1.00 80.19 92 VAL A CA 1
ATOM 740 C C . VAL A 1 92 ? -12.183 3.568 21.343 1.00 80.19 92 VAL A C 1
ATOM 742 O O . VAL A 1 92 ? -12.846 4.544 20.987 1.00 80.19 92 VAL A O 1
ATOM 745 N N . ASP A 1 93 ? -12.747 2.446 21.793 1.00 82.38 93 ASP A N 1
ATOM 746 C CA . ASP A 1 93 ? -14.193 2.222 21.888 1.00 82.38 93 ASP A CA 1
ATOM 747 C C . ASP A 1 93 ? -14.848 3.227 22.837 1.00 82.38 93 ASP A C 1
ATOM 749 O O . ASP A 1 93 ? -15.910 3.778 22.532 1.00 82.38 93 ASP A O 1
ATOM 753 N N . LEU A 1 94 ? -14.196 3.498 23.972 1.00 87.38 94 LEU A N 1
ATOM 754 C CA . LEU A 1 94 ? -14.626 4.514 24.926 1.00 87.38 94 LEU A CA 1
ATOM 755 C C . LEU A 1 94 ? -14.719 5.888 24.264 1.00 87.38 94 LEU A C 1
ATOM 757 O O . LEU A 1 94 ? -15.776 6.510 24.293 1.00 87.38 94 LEU A O 1
ATOM 761 N N . LEU A 1 95 ? -13.627 6.341 23.641 1.00 87.06 95 LEU A N 1
ATOM 762 C CA . LEU A 1 95 ? -13.551 7.652 22.997 1.00 87.06 95 LEU A CA 1
ATOM 763 C C . LEU A 1 95 ? -14.598 7.811 21.903 1.00 87.06 95 LEU A C 1
ATOM 765 O O . LEU A 1 95 ? -15.262 8.844 21.833 1.00 87.06 95 LEU A O 1
ATOM 769 N N . LYS A 1 96 ? -14.750 6.789 21.054 1.00 88.44 96 LYS A N 1
ATOM 770 C CA . LYS A 1 96 ? -15.733 6.790 19.970 1.00 88.44 96 LYS A CA 1
ATOM 771 C C . LYS A 1 96 ? -17.149 6.924 20.524 1.00 88.44 96 LYS A C 1
ATOM 773 O O . LYS A 1 96 ? -17.898 7.781 20.064 1.00 88.44 96 LYS A O 1
ATOM 778 N N . THR A 1 97 ? -17.487 6.116 21.528 1.00 91.25 97 THR A N 1
ATOM 779 C CA . THR A 1 97 ? -18.827 6.113 22.125 1.00 91.25 97 THR A CA 1
ATOM 780 C C . THR A 1 97 ? -19.120 7.426 22.843 1.00 91.25 97 THR A C 1
ATOM 782 O O . THR A 1 97 ? -20.167 8.023 22.617 1.00 91.25 97 THR A O 1
ATOM 785 N N . VAL A 1 98 ? -18.191 7.915 23.671 1.00 92.31 98 VAL A N 1
ATOM 786 C CA . VAL A 1 98 ? -18.375 9.168 24.416 1.00 92.31 98 VAL A CA 1
ATOM 787 C C . VAL A 1 98 ? -18.532 10.352 23.463 1.00 92.31 98 VAL A C 1
ATOM 789 O O . VAL A 1 98 ? -19.430 11.164 23.663 1.00 92.31 98 VAL A O 1
ATOM 792 N N . ARG A 1 99 ? -17.705 10.453 22.412 1.00 90.75 99 ARG A N 1
ATOM 793 C CA . ARG A 1 99 ? -17.828 11.534 21.418 1.00 90.75 99 ARG A CA 1
ATOM 794 C C . ARG A 1 99 ? -19.168 11.480 20.690 1.00 90.75 99 ARG A C 1
ATOM 796 O O . ARG A 1 99 ? -19.814 12.513 20.579 1.00 90.75 99 ARG A O 1
ATOM 803 N N . HIS A 1 100 ? -19.593 10.295 20.250 1.00 94.19 100 HIS A N 1
ATOM 804 C CA . HIS A 1 100 ? -20.888 10.090 19.591 1.00 94.19 100 HIS A CA 1
ATOM 805 C C . HIS A 1 100 ? -22.061 10.518 20.481 1.00 94.19 100 HIS A C 1
ATOM 807 O O . HIS A 1 100 ? -22.864 11.368 20.104 1.00 94.19 100 HIS A O 1
ATOM 813 N N . LEU A 1 101 ? -22.108 10.014 21.713 1.00 95.44 101 LEU A N 1
ATOM 814 C CA . LEU A 1 101 ? -23.158 10.365 22.669 1.00 95.44 101 LEU A CA 1
ATOM 815 C C . LEU A 1 101 ? -23.142 11.857 23.023 1.00 95.44 101 LEU A C 1
ATOM 817 O O . LEU A 1 101 ? -24.193 12.486 23.100 1.00 95.44 101 LEU A O 1
ATOM 821 N N . LYS A 1 102 ? -21.956 12.461 23.126 1.00 92.94 102 LYS A N 1
ATOM 822 C CA . LYS A 1 102 ? -21.813 13.902 23.334 1.00 92.94 102 LYS A CA 1
ATOM 823 C C . LYS A 1 102 ? -22.357 14.723 22.165 1.00 92.94 102 LYS A C 1
ATOM 825 O O . LYS A 1 102 ? -22.999 15.738 22.416 1.00 92.94 102 LYS A O 1
ATOM 830 N N . THR A 1 103 ? -22.179 14.287 20.912 1.00 94.69 103 THR A N 1
ATOM 831 C CA . THR A 1 103 ? -22.804 14.969 19.759 1.00 94.69 103 THR A CA 1
ATOM 832 C C . THR A 1 103 ? -24.330 14.889 19.766 1.00 94.69 103 THR A C 1
ATOM 834 O O . THR A 1 103 ? -24.980 15.772 19.217 1.00 94.69 103 THR A O 1
ATOM 837 N N . LEU A 1 104 ? -24.895 13.879 20.431 1.00 96.06 104 LEU A N 1
ATOM 838 C CA . LEU A 1 104 ? -26.336 13.730 20.652 1.00 96.06 104 LEU A CA 1
ATOM 839 C C . LEU A 1 104 ? -26.836 14.497 21.891 1.00 96.06 104 LEU A C 1
ATOM 841 O O . LEU A 1 104 ? -28.025 14.467 22.189 1.00 96.06 104 LEU A O 1
ATOM 845 N N . GLY A 1 105 ? -25.948 15.175 22.626 1.00 95.56 105 GLY A N 1
ATOM 846 C CA . GLY A 1 105 ? -26.296 15.880 23.861 1.00 95.56 105 GLY A CA 1
ATOM 847 C C . GLY A 1 105 ? -26.450 14.973 25.087 1.00 95.56 105 GLY A C 1
ATOM 848 O O . GLY A 1 105 ? -26.996 15.420 26.093 1.00 95.56 105 GLY A O 1
ATOM 849 N N . VAL A 1 106 ? -25.945 13.737 25.032 1.00 97.69 106 VAL A N 1
ATOM 850 C CA . VAL A 1 106 ? -26.023 12.764 26.129 1.00 97.69 106 VAL A CA 1
ATOM 851 C C . VAL A 1 106 ? -24.790 12.855 27.031 1.00 97.69 106 VAL A C 1
ATOM 853 O O . VAL A 1 106 ? -23.647 12.721 26.584 1.00 97.69 106 VAL A O 1
ATOM 856 N N . GLU A 1 107 ? -25.028 13.057 28.325 1.00 96.12 107 GLU A N 1
ATOM 857 C CA . GLU A 1 107 ? -24.002 13.117 29.364 1.00 96.12 107 GLU A CA 1
ATOM 858 C C . GLU A 1 107 ? -23.733 11.717 29.936 1.00 96.12 107 GLU A C 1
ATOM 860 O O . GLU A 1 107 ? -24.661 10.988 30.279 1.00 96.12 107 GLU A O 1
ATOM 865 N N . ILE A 1 108 ? -22.466 11.338 30.109 1.00 96.31 108 ILE A N 1
ATOM 866 C CA . ILE A 1 108 ? -22.098 10.107 30.820 1.00 96.31 108 ILE A CA 1
ATOM 867 C C . ILE A 1 108 ? -21.420 10.497 32.127 1.00 96.31 108 ILE A C 1
ATOM 869 O O . ILE A 1 108 ? -20.478 11.292 32.132 1.00 96.31 108 ILE A O 1
ATOM 873 N N . ARG A 1 109 ? -21.884 9.912 33.233 1.00 95.56 109 ARG A N 1
ATOM 874 C CA . ARG A 1 109 ? -21.322 10.118 34.570 1.00 95.56 109 ARG A CA 1
ATOM 875 C C . ARG A 1 109 ? -20.678 8.836 35.073 1.00 95.56 109 ARG A C 1
ATOM 877 O O . ARG A 1 109 ? -21.350 7.817 35.248 1.00 95.56 109 ARG A O 1
ATOM 884 N N . PHE A 1 110 ? -19.375 8.914 35.315 1.00 94.31 110 PHE A N 1
ATOM 885 C CA . PHE A 1 110 ? -18.564 7.841 35.869 1.00 94.31 110 PHE A CA 1
ATOM 886 C C . PHE A 1 110 ? -18.412 8.046 37.376 1.00 94.31 110 PHE A C 1
ATOM 888 O O . PHE A 1 110 ? -17.731 8.972 37.812 1.00 94.31 110 PHE A O 1
ATOM 895 N N . GLU A 1 111 ? -19.037 7.185 38.179 1.00 92.56 111 GLU A N 1
ATOM 896 C CA . GLU A 1 111 ? -19.031 7.339 39.641 1.00 92.56 111 GLU A CA 1
ATOM 897 C C . GLU A 1 111 ? -17.644 7.202 40.261 1.00 92.56 111 GLU A C 1
ATOM 899 O O . GLU A 1 111 ? -17.257 8.015 41.092 1.00 92.56 111 GLU A O 1
ATOM 904 N N . LYS A 1 112 ? -16.908 6.144 39.901 1.00 90.19 112 LYS A N 1
ATOM 905 C CA . LYS A 1 112 ? -15.620 5.830 40.530 1.00 90.19 112 LYS A CA 1
ATOM 906 C C . LYS A 1 112 ? -14.588 6.914 40.247 1.00 90.19 112 LYS A C 1
ATOM 908 O O . LYS A 1 112 ? -13.814 7.262 41.129 1.00 90.19 112 LYS A O 1
ATOM 913 N N . GLU A 1 113 ? -14.566 7.403 39.014 1.00 89.25 113 GLU A N 1
ATOM 914 C CA . GLU A 1 113 ? -13.667 8.470 38.596 1.00 89.25 113 GLU A CA 1
ATOM 915 C C . GLU A 1 113 ? -14.174 9.858 39.013 1.00 89.25 113 GLU A C 1
ATOM 917 O O . GLU A 1 113 ? -13.402 10.806 38.963 1.00 89.25 113 GLU A O 1
ATOM 922 N N . ASN A 1 114 ? -15.434 9.970 39.456 1.00 91.38 114 ASN A N 1
ATOM 923 C CA . ASN A 1 114 ? -16.121 11.223 39.775 1.00 91.38 114 ASN A CA 1
ATOM 924 C C . ASN A 1 114 ? -16.070 12.239 38.619 1.00 91.38 114 ASN A C 1
ATOM 926 O O . ASN A 1 114 ? -15.803 13.422 38.818 1.00 91.38 114 ASN A O 1
ATOM 930 N N . ILE A 1 115 ? -16.298 11.762 37.390 1.00 90.88 115 ILE A N 1
ATOM 931 C CA . ILE A 1 115 ? -16.192 12.582 36.179 1.00 90.88 115 ILE A CA 1
ATOM 932 C C . ILE A 1 115 ? -17.475 12.511 35.351 1.00 90.88 115 ILE A C 1
ATOM 934 O O . ILE A 1 115 ? -18.053 11.443 35.139 1.00 90.88 115 ILE A O 1
ATOM 938 N N . SER A 1 116 ? -17.880 13.672 34.840 1.00 93.19 116 SER A N 1
ATOM 939 C CA . SER A 1 116 ? -18.889 13.830 33.798 1.00 93.19 116 SER A CA 1
ATOM 940 C C . SER A 1 116 ? -18.215 14.120 32.460 1.00 93.19 116 SER A C 1
ATOM 942 O O . SER A 1 116 ? -17.282 14.912 32.390 1.00 93.19 116 SER A O 1
ATOM 944 N N . THR A 1 117 ? -18.713 13.549 31.365 1.00 91.38 117 THR A N 1
ATOM 945 C CA . THR A 1 117 ? -18.191 13.836 30.014 1.00 91.38 117 THR A CA 1
ATOM 946 C C . THR A 1 117 ? -18.441 15.270 29.539 1.00 91.38 117 THR A C 1
ATOM 948 O O . THR A 1 117 ? -17.913 15.675 28.496 1.00 91.38 117 THR A O 1
ATOM 951 N N . PHE A 1 118 ? -19.257 16.039 30.267 1.00 92.56 118 PHE A N 1
ATOM 952 C CA . PHE A 1 118 ? -19.523 17.455 30.000 1.00 92.56 118 PHE A CA 1
ATOM 953 C C . PHE A 1 118 ? -18.705 18.389 30.905 1.00 92.56 118 PHE A C 1
ATOM 955 O O . PHE A 1 118 ? -18.703 19.594 30.667 1.00 92.56 118 PHE A O 1
ATOM 962 N N . SER A 1 119 ? -18.000 17.867 31.917 1.00 91.94 119 SER A N 1
ATOM 963 C CA . SER A 1 119 ? -17.123 18.679 32.765 1.00 91.94 119 SER A CA 1
ATOM 964 C C . SER A 1 119 ? -15.749 18.910 32.122 1.00 91.94 119 SER A C 1
ATOM 966 O O . SER A 1 119 ? -15.344 18.195 31.202 1.00 91.94 119 SER A O 1
ATOM 968 N N . ALA A 1 120 ? -15.002 19.891 32.642 1.00 87.94 120 ALA A N 1
ATOM 969 C CA . ALA A 1 120 ? -13.615 20.142 32.240 1.00 87.94 120 ALA A CA 1
ATOM 970 C C . ALA A 1 120 ? -12.711 18.916 32.482 1.00 87.94 120 ALA A C 1
ATOM 972 O O . ALA A 1 120 ? -11.916 18.553 31.615 1.00 87.94 120 ALA A O 1
ATOM 973 N N . ASP A 1 121 ? -12.897 18.224 33.611 1.00 86.38 121 ASP A N 1
ATOM 974 C CA . ASP A 1 121 ? -12.184 16.977 33.920 1.00 86.38 121 ASP A CA 1
ATOM 975 C C . ASP A 1 121 ? -12.524 15.858 32.921 1.00 86.38 121 ASP A C 1
ATOM 977 O O . ASP A 1 121 ? -11.665 15.048 32.568 1.00 86.38 121 ASP A O 1
ATOM 981 N N . GLY A 1 122 ? -13.761 15.839 32.408 1.00 85.75 122 GLY A N 1
ATOM 982 C CA . GLY A 1 122 ? -14.185 14.955 31.324 1.00 85.75 122 GLY A CA 1
ATOM 983 C C . GLY A 1 122 ? -13.426 15.202 30.027 1.00 85.75 122 GLY A C 1
ATOM 984 O O . GLY A 1 122 ? -12.941 14.254 29.410 1.00 85.75 122 GLY A O 1
ATOM 985 N N . GLU A 1 123 ? -13.268 16.462 29.626 1.00 86.81 123 GLU A N 1
ATOM 986 C CA . GLU A 1 123 ? -12.492 16.820 28.430 1.00 86.81 123 GLU A CA 1
ATOM 987 C C . GLU A 1 123 ? -11.006 16.477 28.576 1.00 86.81 123 GLU A C 1
ATOM 989 O O . GLU A 1 123 ? -10.389 15.954 27.639 1.00 86.81 123 GLU A O 1
ATOM 994 N N . LEU A 1 124 ? -10.429 16.711 29.759 1.00 87.12 124 LEU A N 1
ATOM 995 C CA . LEU A 1 124 ? -9.048 16.334 30.056 1.00 87.12 124 LEU A CA 1
ATOM 996 C C . LEU A 1 124 ? -8.860 14.814 29.969 1.00 87.12 124 LEU A C 1
ATOM 998 O O . LEU A 1 124 ? -7.941 14.342 29.296 1.00 87.12 124 LEU A O 1
ATOM 1002 N N . MET A 1 125 ? -9.757 14.042 30.587 1.00 85.31 125 MET A N 1
ATOM 1003 C CA . MET A 1 125 ? -9.738 12.581 30.518 1.00 85.31 125 MET A CA 1
ATOM 1004 C C . MET A 1 125 ? -9.818 12.092 29.066 1.00 85.31 125 MET A C 1
ATOM 1006 O O . MET A 1 125 ? -9.001 11.268 28.655 1.00 85.31 125 MET A O 1
ATOM 1010 N N . LEU A 1 126 ? -10.749 12.621 28.264 1.00 83.81 126 LEU A N 1
ATOM 1011 C CA . LEU A 1 126 ? -10.883 12.256 26.850 1.00 83.81 126 LEU A CA 1
ATOM 1012 C C . LEU A 1 126 ? -9.631 12.605 26.040 1.00 83.81 126 LEU A C 1
ATOM 1014 O O . LEU A 1 126 ? -9.249 11.847 25.149 1.00 83.81 126 LEU A O 1
ATOM 1018 N N . SER A 1 127 ? -8.966 13.712 26.358 1.00 85.62 127 SER A N 1
ATOM 1019 C CA . SER A 1 127 ? -7.720 14.114 25.701 1.00 85.62 127 SER A CA 1
ATOM 1020 C C . SER A 1 127 ? -6.568 13.160 26.030 1.00 85.62 127 SER A C 1
ATOM 1022 O O . SER A 1 127 ? -5.861 12.713 25.128 1.00 85.62 127 SER A O 1
ATOM 1024 N N . ILE A 1 128 ? -6.416 12.772 27.300 1.00 86.00 128 ILE A N 1
ATOM 1025 C CA . ILE A 1 128 ? -5.404 11.796 27.738 1.00 86.00 128 ILE A CA 1
ATOM 1026 C C . ILE A 1 128 ? -5.655 10.434 27.086 1.00 86.00 128 ILE A C 1
ATOM 1028 O O . ILE A 1 128 ? -4.749 9.843 26.498 1.00 86.00 128 ILE A O 1
ATOM 1032 N N . LEU A 1 129 ? -6.898 9.953 27.138 1.00 82.56 129 LEU A N 1
ATOM 1033 C CA . LEU A 1 129 ? -7.302 8.695 26.516 1.00 82.56 129 LEU A CA 1
ATOM 1034 C C . LEU A 1 129 ? -7.036 8.712 25.004 1.00 82.56 129 LEU A C 1
ATOM 1036 O O . LEU A 1 129 ? -6.540 7.727 24.461 1.00 82.56 129 LEU A O 1
ATOM 1040 N N . ALA A 1 130 ? -7.312 9.828 24.321 1.00 81.75 130 ALA A N 1
ATOM 1041 C CA . ALA A 1 130 ? -7.018 9.974 22.896 1.00 81.75 130 ALA A CA 1
ATOM 1042 C C . ALA A 1 130 ? -5.520 9.849 22.598 1.00 81.75 130 ALA A C 1
ATOM 1044 O O . ALA A 1 130 ? -5.150 9.145 21.657 1.00 81.75 130 ALA A O 1
ATOM 1045 N N . SER A 1 131 ? -4.665 10.450 23.428 1.00 84.31 131 SER A N 1
ATOM 1046 C CA . SER A 1 131 ? -3.209 10.318 23.309 1.00 84.31 131 SER A CA 1
ATOM 1047 C C . SER A 1 131 ? -2.743 8.869 23.489 1.00 84.31 131 SER A C 1
ATOM 1049 O O . SER A 1 131 ? -1.957 8.377 22.680 1.00 84.31 131 SER A O 1
ATOM 1051 N N . PHE A 1 132 ? -3.272 8.146 24.484 1.00 83.00 132 PHE A N 1
ATOM 1052 C CA . PHE A 1 132 ? -2.956 6.724 24.677 1.00 83.00 132 PHE A CA 1
ATOM 1053 C C . PHE A 1 132 ? -3.408 5.859 23.497 1.00 83.00 132 PHE A C 1
ATOM 1055 O O . PHE A 1 132 ? -2.632 5.047 22.999 1.00 83.00 132 PHE A O 1
ATOM 1062 N N . ALA A 1 133 ? -4.638 6.058 23.015 1.00 77.19 133 ALA A N 1
ATOM 1063 C CA . ALA A 1 133 ? -5.164 5.339 21.857 1.00 77.19 133 ALA A CA 1
ATOM 1064 C C . ALA A 1 133 ? -4.318 5.570 20.591 1.00 77.19 133 ALA A C 1
ATOM 1066 O O . ALA A 1 133 ? -4.106 4.649 19.794 1.00 77.19 133 ALA A O 1
ATOM 1067 N N . GLN A 1 134 ? -3.817 6.793 20.405 1.00 82.44 134 GLN A N 1
ATOM 1068 C CA . GLN A 1 134 ? -2.921 7.130 19.303 1.00 82.44 134 GLN A CA 1
ATOM 1069 C C . GLN A 1 134 ? -1.568 6.413 19.429 1.00 82.44 134 GLN A C 1
ATOM 1071 O O . GLN A 1 134 ? -1.087 5.854 18.439 1.00 82.44 134 GLN A O 1
ATOM 1076 N N . GLU A 1 135 ? -0.971 6.387 20.623 1.00 85.56 135 GLU A N 1
ATOM 1077 C CA . GLU A 1 135 ? 0.318 5.721 20.851 1.00 85.56 135 GLU A CA 1
ATOM 1078 C C . GLU A 1 135 ? 0.214 4.194 20.726 1.00 85.56 135 GLU A C 1
ATOM 1080 O O . GLU A 1 135 ? 1.068 3.555 20.107 1.00 85.56 135 GLU A O 1
ATOM 1085 N N . GLU A 1 136 ? -0.874 3.598 21.218 1.00 84.00 136 GLU A N 1
ATOM 1086 C CA . GLU A 1 136 ? -1.154 2.169 21.051 1.00 84.00 136 GLU A CA 1
ATOM 1087 C C . GLU A 1 136 ? -1.293 1.808 19.564 1.00 84.00 136 GLU A C 1
ATOM 1089 O O . GLU A 1 136 ? -0.657 0.869 19.079 1.00 84.00 136 GLU A O 1
ATOM 1094 N N . SER A 1 137 ? -2.039 2.613 18.800 1.00 80.94 137 SER A N 1
ATOM 1095 C CA . SER A 1 137 ? -2.196 2.428 17.351 1.00 80.94 137 SER A CA 1
ATOM 1096 C C . SER A 1 137 ? -0.855 2.502 16.613 1.00 80.94 137 SER A C 1
ATOM 1098 O O . SER A 1 137 ? -0.573 1.696 15.717 1.00 80.94 137 SER A O 1
ATOM 1100 N N . LYS A 1 138 ? 0.006 3.449 17.003 1.00 85.88 138 LYS A N 1
ATOM 1101 C CA . LYS A 1 138 ? 1.357 3.596 16.454 1.00 85.88 138 LYS A CA 1
ATOM 1102 C C . LYS A 1 138 ? 2.220 2.374 16.777 1.00 85.88 138 LYS A C 1
ATOM 1104 O O . LYS A 1 138 ? 2.807 1.802 15.856 1.00 85.88 138 LYS A O 1
ATOM 1109 N N . THR A 1 139 ? 2.211 1.928 18.032 1.00 88.19 139 THR A N 1
ATOM 1110 C CA . THR A 1 139 ? 2.952 0.754 18.518 1.00 88.19 139 THR A CA 1
ATOM 1111 C C . THR A 1 139 ? 2.533 -0.524 17.787 1.00 88.19 139 THR A C 1
ATOM 1113 O O . THR A 1 139 ? 3.379 -1.267 17.289 1.00 88.19 139 THR A O 1
ATOM 1116 N N . ILE A 1 140 ? 1.225 -0.769 17.633 1.00 86.31 140 ILE A N 1
ATOM 1117 C CA . ILE A 1 140 ? 0.700 -1.915 16.871 1.00 86.31 140 ILE A CA 1
ATOM 1118 C C . ILE A 1 140 ? 1.209 -1.872 15.428 1.00 86.31 140 ILE A C 1
ATOM 1120 O O . ILE A 1 140 ? 1.718 -2.870 14.911 1.00 86.31 140 ILE A O 1
ATOM 1124 N N . SER A 1 141 ? 1.117 -0.712 14.774 1.00 86.62 141 SER A N 1
ATOM 1125 C CA . SER A 1 141 ? 1.628 -0.537 13.414 1.00 86.62 141 SER A CA 1
ATOM 1126 C C . SER A 1 141 ? 3.135 -0.815 13.331 1.00 86.62 141 SER A C 1
ATOM 1128 O O . SER A 1 141 ? 3.590 -1.464 12.387 1.00 86.62 141 SER A O 1
ATOM 1130 N N . GLU A 1 142 ? 3.927 -0.341 14.291 1.00 89.81 142 GLU A N 1
ATOM 1131 C CA . GLU A 1 142 ? 5.371 -0.584 14.343 1.00 89.81 142 GLU A CA 1
ATOM 1132 C C . GLU A 1 142 ? 5.700 -2.069 14.509 1.00 89.81 142 GLU A C 1
ATOM 1134 O O . GLU A 1 142 ? 6.524 -2.590 13.753 1.00 89.81 142 GLU A O 1
ATOM 1139 N N . ASN A 1 143 ? 4.987 -2.773 15.389 1.00 90.38 143 ASN A N 1
ATOM 1140 C CA . ASN A 1 143 ? 5.128 -4.215 15.586 1.00 90.38 143 ASN A CA 1
ATOM 1141 C C . ASN A 1 143 ? 4.775 -5.005 14.318 1.00 90.38 143 ASN A C 1
ATOM 1143 O O . ASN A 1 143 ? 5.532 -5.884 13.897 1.00 90.38 143 ASN A O 1
ATOM 1147 N N . VAL A 1 144 ? 3.679 -4.648 13.639 1.00 89.06 144 VAL A N 1
ATOM 1148 C CA . VAL A 1 144 ? 3.301 -5.253 12.350 1.00 89.06 144 VAL A CA 1
ATOM 1149 C C . VAL A 1 144 ? 4.379 -5.000 11.294 1.00 89.06 144 VAL A C 1
ATOM 1151 O O . VAL A 1 144 ? 4.788 -5.930 10.592 1.00 89.06 144 VAL A O 1
ATOM 1154 N N . LYS A 1 145 ? 4.887 -3.764 11.185 1.00 90.00 145 LYS A N 1
ATOM 1155 C CA . LYS A 1 145 ? 5.975 -3.413 10.254 1.00 90.00 145 LYS A CA 1
ATOM 1156 C C . LYS A 1 145 ? 7.254 -4.185 10.573 1.00 90.00 145 LYS A C 1
ATOM 1158 O O . LYS A 1 145 ? 7.925 -4.648 9.651 1.00 90.00 145 LYS A O 1
ATOM 1163 N N . TRP A 1 146 ? 7.600 -4.335 11.848 1.00 90.62 146 TRP A N 1
ATOM 1164 C CA . TRP A 1 146 ? 8.760 -5.101 12.293 1.00 90.62 146 TRP A CA 1
ATOM 1165 C C . TRP A 1 146 ? 8.628 -6.585 11.935 1.00 90.62 146 TRP A C 1
ATOM 1167 O O . TRP A 1 146 ? 9.507 -7.124 11.261 1.00 90.62 146 TRP A O 1
ATOM 1177 N N . GLY A 1 147 ? 7.494 -7.214 12.257 1.00 91.25 147 GLY A N 1
ATOM 1178 C CA . GLY A 1 147 ? 7.220 -8.607 11.898 1.00 91.25 147 GLY A CA 1
ATOM 1179 C C . GLY A 1 147 ? 7.215 -8.837 10.384 1.00 91.25 147 GLY A C 1
ATOM 1180 O O . GLY A 1 147 ? 7.755 -9.830 9.894 1.00 91.25 147 GLY A O 1
ATOM 1181 N N . LEU A 1 148 ? 6.670 -7.891 9.611 1.00 90.38 148 LEU A N 1
ATOM 1182 C CA . LEU A 1 148 ? 6.710 -7.933 8.150 1.00 90.38 148 LEU A CA 1
ATOM 1183 C C . LEU A 1 148 ? 8.149 -7.875 7.619 1.00 90.38 148 LEU A C 1
ATOM 1185 O O . LEU A 1 148 ? 8.513 -8.700 6.784 1.00 90.38 148 LEU A O 1
ATOM 1189 N N . ARG A 1 149 ? 8.977 -6.950 8.122 1.00 91.50 149 ARG A N 1
ATOM 1190 C CA . ARG A 1 149 ? 10.391 -6.832 7.726 1.00 91.50 149 ARG A CA 1
ATOM 1191 C C . ARG A 1 149 ? 11.196 -8.076 8.085 1.00 91.50 149 ARG A C 1
ATOM 1193 O O . ARG A 1 149 ? 11.993 -8.523 7.269 1.00 91.50 149 ARG A O 1
ATOM 1200 N N . ASN A 1 150 ? 10.953 -8.674 9.249 1.00 91.25 150 ASN A N 1
ATOM 1201 C CA . ASN A 1 150 ? 11.614 -9.920 9.635 1.00 91.25 150 ASN A CA 1
ATOM 1202 C C . ASN A 1 150 ? 11.260 -11.071 8.691 1.00 91.25 150 ASN A C 1
ATOM 1204 O O . ASN A 1 150 ? 12.160 -11.765 8.228 1.00 91.25 150 ASN A O 1
ATOM 1208 N N . ARG A 1 151 ? 9.980 -11.230 8.330 1.00 89.31 151 ARG A N 1
ATOM 1209 C CA . ARG A 1 151 ? 9.568 -12.233 7.334 1.00 89.31 151 ARG A CA 1
ATOM 1210 C C . ARG A 1 151 ? 10.164 -11.964 5.954 1.00 89.31 151 ARG A C 1
ATOM 1212 O O . ARG A 1 151 ? 10.570 -12.904 5.284 1.00 89.31 151 ARG A O 1
ATOM 1219 N N . MET A 1 152 ? 10.265 -10.698 5.536 1.00 90.75 152 MET A N 1
ATOM 1220 C CA . MET A 1 152 ? 10.955 -10.341 4.289 1.00 90.75 152 MET A CA 1
ATOM 1221 C C . MET A 1 152 ? 12.442 -10.702 4.337 1.00 90.75 152 MET A C 1
ATOM 1223 O O . MET A 1 152 ? 12.946 -11.274 3.378 1.00 90.75 152 MET A O 1
ATOM 1227 N N . LYS A 1 153 ? 13.124 -10.410 5.452 1.00 88.50 153 LYS A N 1
ATOM 1228 C CA . LYS A 1 153 ? 14.539 -10.742 5.662 1.00 88.50 153 LYS A CA 1
ATOM 1229 C C . LYS A 1 153 ? 14.788 -12.253 5.624 1.00 88.50 153 LYS A C 1
ATOM 1231 O O . LYS A 1 153 ? 15.811 -12.672 5.102 1.00 88.50 153 LYS A O 1
ATOM 1236 N N . LYS A 1 154 ? 13.861 -13.049 6.163 1.00 87.19 154 LYS A N 1
ATOM 1237 C CA . LYS A 1 154 ? 13.921 -14.519 6.159 1.00 87.19 154 LYS A CA 1
ATOM 1238 C C . LYS A 1 154 ? 13.417 -15.169 4.863 1.00 87.19 154 LYS A C 1
ATOM 1240 O O . LYS A 1 154 ? 13.533 -16.375 4.715 1.00 87.19 154 LYS A O 1
ATOM 1245 N N . GLY A 1 155 ? 12.816 -14.402 3.951 1.00 83.94 155 GLY A N 1
ATOM 1246 C CA . GLY A 1 155 ? 12.205 -14.938 2.729 1.00 83.94 155 GLY A CA 1
ATOM 1247 C C . GLY A 1 155 ? 10.889 -15.702 2.927 1.00 83.94 155 GLY A C 1
ATOM 1248 O O . GLY A 1 155 ? 10.375 -16.278 1.980 1.00 83.94 155 GLY A O 1
ATOM 1249 N N . GLU A 1 156 ? 10.289 -15.660 4.117 1.00 82.88 156 GLU A N 1
ATOM 1250 C CA . GLU A 1 156 ? 9.073 -16.415 4.480 1.00 82.88 156 GLU A CA 1
ATOM 1251 C C . GLU A 1 156 ? 7.765 -15.742 4.026 1.00 82.88 156 GLU A C 1
ATOM 1253 O O . GLU A 1 156 ? 6.666 -16.245 4.261 1.00 82.88 156 GLU A O 1
ATOM 1258 N N . ILE A 1 157 ? 7.852 -14.546 3.445 1.00 77.38 157 ILE A N 1
ATOM 1259 C CA . ILE A 1 157 ? 6.674 -13.789 3.031 1.00 77.38 157 ILE A CA 1
ATOM 1260 C C . ILE A 1 157 ? 6.175 -14.256 1.655 1.00 77.38 157 ILE A C 1
ATOM 1262 O O . ILE A 1 157 ? 6.927 -14.257 0.680 1.00 77.38 157 ILE A O 1
ATOM 1266 N N . GLY A 1 158 ? 4.878 -14.558 1.559 1.00 76.94 158 GLY A N 1
ATOM 1267 C CA . GLY A 1 158 ? 4.208 -14.830 0.284 1.00 76.94 158 GLY A CA 1
ATOM 1268 C C . GLY A 1 158 ? 4.196 -13.625 -0.665 1.00 76.94 158 GLY A C 1
ATOM 1269 O O . GLY A 1 158 ? 4.688 -12.534 -0.351 1.00 76.94 158 GLY A O 1
ATOM 1270 N N . VAL A 1 159 ? 3.669 -13.779 -1.877 1.00 79.75 159 VAL A N 1
ATOM 1271 C CA . VAL A 1 159 ? 3.595 -12.687 -2.870 1.00 79.75 159 VAL A CA 1
ATOM 1272 C C . VAL A 1 159 ? 2.257 -11.956 -2.807 1.00 79.75 159 VAL A C 1
ATOM 1274 O O . VAL A 1 159 ? 1.209 -12.549 -2.589 1.00 79.75 159 VAL A O 1
ATOM 1277 N N . ALA A 1 160 ? 2.282 -10.637 -3.017 1.00 79.75 160 ALA A N 1
ATOM 1278 C CA . ALA A 1 160 ? 1.046 -9.855 -3.077 1.00 79.75 160 ALA A CA 1
ATOM 1279 C C . ALA A 1 160 ? 0.290 -10.076 -4.397 1.00 79.75 160 ALA A C 1
ATOM 1281 O O . ALA A 1 160 ? -0.936 -10.047 -4.417 1.00 79.75 160 ALA A O 1
ATOM 1282 N N . ASN A 1 161 ? 1.018 -10.273 -5.500 1.00 85.50 161 ASN A N 1
ATOM 1283 C CA . ASN A 1 161 ? 0.419 -10.574 -6.790 1.00 85.50 161 ASN A CA 1
ATOM 1284 C C . ASN A 1 161 ? 0.534 -12.070 -7.073 1.00 85.50 161 ASN A C 1
ATOM 1286 O O . ASN A 1 161 ? 1.606 -12.537 -7.430 1.00 85.50 161 ASN A O 1
ATOM 1290 N N . LYS A 1 162 ? -0.567 -12.808 -6.937 1.00 91.88 162 LYS A N 1
ATOM 1291 C CA . LYS A 1 162 ? -0.574 -14.264 -7.138 1.00 91.88 162 LYS A CA 1
ATOM 1292 C C . LYS A 1 162 ? -0.596 -14.681 -8.608 1.00 91.88 162 LYS A C 1
ATOM 1294 O O . LYS A 1 162 ? -0.516 -15.865 -8.908 1.00 91.88 162 LYS A O 1
ATOM 1299 N N . ARG A 1 163 ? -0.729 -13.727 -9.534 1.00 94.62 163 ARG A N 1
ATOM 1300 C CA . ARG A 1 163 ? -0.857 -14.017 -10.959 1.00 94.62 163 ARG A CA 1
ATOM 1301 C C . ARG A 1 163 ? -0.085 -13.013 -11.810 1.00 94.62 163 ARG A C 1
ATOM 1303 O O . ARG A 1 163 ? -0.366 -11.813 -11.823 1.00 94.62 163 ARG A O 1
ATOM 1310 N N . LEU A 1 164 ? 0.881 -13.522 -12.558 1.00 95.00 164 LEU A N 1
ATOM 1311 C CA . LEU A 1 164 ? 1.714 -12.777 -13.500 1.00 95.00 164 LEU A CA 1
ATOM 1312 C C . LEU A 1 164 ? 1.697 -13.532 -14.819 1.00 95.00 164 LEU A C 1
ATOM 1314 O O . LEU A 1 164 ? 1.691 -14.747 -14.788 1.00 95.00 164 LEU A O 1
ATOM 1318 N N . ILE A 1 165 ? 1.716 -12.867 -15.970 1.00 96.12 165 ILE A N 1
ATOM 1319 C CA . ILE A 1 165 ? 1.819 -13.607 -17.237 1.00 96.12 165 ILE A CA 1
ATOM 1320 C C . ILE A 1 165 ? 3.083 -14.488 -17.218 1.00 96.12 165 ILE A C 1
ATOM 1322 O O . ILE A 1 165 ? 4.145 -13.991 -16.846 1.00 96.12 165 ILE A O 1
ATOM 1326 N N . GLY A 1 166 ? 2.952 -15.778 -17.523 1.00 96.31 166 GLY A N 1
ATOM 1327 C CA . GLY A 1 166 ? 3.992 -16.802 -17.370 1.00 96.31 166 GLY A CA 1
ATOM 1328 C C . GLY A 1 166 ? 3.994 -17.535 -16.022 1.00 96.31 166 GLY A C 1
ATOM 1329 O O . GLY A 1 166 ? 4.633 -18.573 -15.922 1.00 96.31 166 GLY A O 1
ATOM 1330 N N . TYR A 1 167 ? 3.282 -17.044 -15.000 1.00 97.38 167 TYR A N 1
ATOM 1331 C CA . TYR A 1 167 ? 3.314 -17.606 -13.646 1.00 97.38 167 TYR A CA 1
ATOM 1332 C C . TYR A 1 167 ? 1.977 -17.563 -12.889 1.00 97.38 167 TYR A C 1
ATOM 1334 O O . TYR A 1 167 ? 1.207 -16.595 -12.942 1.00 97.38 167 TYR A O 1
ATOM 1342 N N . ILE A 1 168 ? 1.767 -18.567 -12.045 1.00 96.56 168 ILE A N 1
ATOM 1343 C CA . ILE A 1 168 ? 0.780 -18.567 -10.961 1.00 96.56 168 ILE A CA 1
ATOM 1344 C C . ILE A 1 168 ? 1.490 -18.846 -9.636 1.00 96.56 168 ILE A C 1
ATOM 1346 O O . ILE A 1 168 ? 2.441 -19.617 -9.593 1.00 96.56 168 ILE A O 1
ATOM 1350 N N . TYR A 1 169 ? 1.100 -18.165 -8.561 1.00 94.88 169 TYR A N 1
ATOM 1351 C CA . TYR A 1 169 ? 1.670 -18.423 -7.242 1.00 94.88 169 TYR A CA 1
ATOM 1352 C C . TYR A 1 169 ? 0.926 -19.561 -6.557 1.00 94.88 169 TYR A C 1
ATOM 1354 O O . TYR A 1 169 ? -0.286 -19.471 -6.357 1.00 94.88 169 TYR A O 1
ATOM 1362 N N . ASP A 1 170 ? 1.673 -20.587 -6.177 1.00 94.50 170 ASP A N 1
ATOM 1363 C CA . ASP A 1 170 ? 1.201 -21.709 -5.382 1.00 94.50 170 ASP A CA 1
ATOM 1364 C C . ASP A 1 170 ? 1.435 -21.396 -3.895 1.00 94.50 170 ASP A C 1
ATOM 1366 O O . ASP A 1 170 ? 2.560 -21.107 -3.477 1.00 94.50 170 ASP A O 1
ATOM 1370 N N . GLU A 1 171 ? 0.360 -21.381 -3.105 1.00 90.25 171 GLU A N 1
ATOM 1371 C CA . GLU A 1 171 ? 0.409 -21.044 -1.675 1.00 90.25 171 GLU A CA 1
ATOM 1372 C C . GLU A 1 171 ? 0.971 -22.182 -0.817 1.00 90.25 171 GLU A C 1
ATOM 1374 O O . GLU A 1 171 ? 1.596 -21.911 0.213 1.00 90.25 171 GLU A O 1
ATOM 1379 N N . ASP A 1 172 ? 0.797 -23.431 -1.251 1.00 90.38 172 ASP A N 1
ATOM 1380 C CA . ASP A 1 172 ? 1.266 -24.612 -0.528 1.00 90.38 172 ASP A CA 1
ATOM 1381 C C . ASP A 1 172 ? 2.779 -24.760 -0.710 1.00 90.38 172 ASP A C 1
ATOM 1383 O O . ASP A 1 172 ? 3.532 -24.894 0.257 1.00 90.38 172 ASP A O 1
ATOM 1387 N N . LEU A 1 173 ? 3.250 -24.616 -1.952 1.00 89.12 173 LEU A N 1
ATOM 1388 C CA . LEU A 1 173 ? 4.671 -24.611 -2.302 1.00 89.12 173 LEU A CA 1
ATOM 1389 C C . LEU A 1 173 ? 5.357 -23.270 -2.005 1.00 89.12 173 LEU A C 1
ATOM 1391 O O . LEU A 1 173 ? 6.585 -23.180 -2.059 1.00 89.12 173 LEU A O 1
ATOM 1395 N N . ARG A 1 174 ? 4.576 -22.218 -1.726 1.00 89.50 174 ARG A N 1
ATOM 1396 C CA . ARG A 1 174 ? 5.025 -20.837 -1.481 1.00 89.50 174 ARG A CA 1
ATOM 1397 C C . ARG A 1 174 ? 5.938 -20.270 -2.572 1.00 89.50 174 ARG A C 1
ATOM 1399 O O . ARG A 1 174 ? 6.790 -19.419 -2.292 1.00 89.50 174 ARG A O 1
ATOM 1406 N N . LYS A 1 175 ? 5.733 -20.667 -3.826 1.00 92.69 175 LYS A N 1
ATOM 1407 C CA . LYS A 1 175 ? 6.551 -20.242 -4.972 1.00 92.69 175 LYS A CA 1
ATOM 1408 C C . LYS A 1 175 ? 5.704 -20.013 -6.219 1.00 92.69 175 LYS A C 1
ATOM 1410 O O . LYS A 1 175 ? 4.575 -20.483 -6.313 1.00 92.69 175 LYS A O 1
ATOM 1415 N N . TYR A 1 176 ? 6.251 -19.279 -7.185 1.00 95.31 176 TYR A N 1
ATOM 1416 C CA . TYR A 1 176 ? 5.639 -19.217 -8.508 1.00 95.31 176 TYR A CA 1
ATOM 1417 C C . TYR A 1 176 ? 5.881 -20.522 -9.270 1.00 95.31 176 TYR A C 1
ATOM 1419 O O . TYR A 1 176 ? 6.972 -21.089 -9.217 1.00 95.31 176 TYR A O 1
ATOM 1427 N N . VAL A 1 177 ? 4.857 -20.957 -9.992 1.00 96.94 177 VAL A N 1
ATOM 1428 C CA . VAL A 1 177 ? 4.848 -22.108 -10.894 1.00 96.94 177 VAL A CA 1
ATOM 1429 C C . VAL A 1 177 ? 4.583 -21.597 -12.305 1.00 96.94 177 VAL A C 1
ATOM 1431 O O . VAL A 1 177 ? 3.766 -20.687 -12.495 1.00 96.94 177 VAL A O 1
ATOM 1434 N N . ILE A 1 178 ? 5.318 -22.134 -13.276 1.00 97.75 178 ILE A N 1
ATOM 1435 C CA . ILE A 1 178 ? 5.265 -21.712 -14.676 1.00 97.75 178 ILE A CA 1
ATOM 1436 C C . ILE A 1 178 ? 3.911 -22.072 -15.301 1.00 97.75 178 ILE A C 1
ATOM 1438 O O . ILE A 1 178 ? 3.339 -23.127 -15.039 1.00 97.75 178 ILE A O 1
ATOM 1442 N N . VAL A 1 179 ? 3.402 -21.169 -16.139 1.00 97.44 179 VAL A N 1
ATOM 1443 C CA . VAL A 1 179 ? 2.256 -21.404 -17.025 1.00 97.44 179 VAL A CA 1
ATOM 1444 C C . VAL A 1 179 ? 2.786 -21.518 -18.451 1.00 97.44 179 VAL A C 1
ATOM 1446 O O . VAL A 1 179 ? 3.056 -20.498 -19.087 1.00 97.44 179 VAL A O 1
ATOM 1449 N N . GLU A 1 180 ? 2.943 -22.751 -18.938 1.00 95.88 180 GLU A N 1
ATOM 1450 C CA . GLU A 1 180 ? 3.651 -23.067 -20.192 1.00 95.88 180 GLU A CA 1
ATOM 1451 C C . GLU A 1 180 ? 3.137 -22.289 -21.410 1.00 95.88 180 GLU A C 1
ATOM 1453 O O . GLU A 1 180 ? 3.922 -21.690 -22.149 1.00 95.88 180 GLU A O 1
ATOM 1458 N N . ASP A 1 181 ? 1.815 -22.181 -21.563 1.00 93.69 181 ASP A N 1
ATOM 1459 C CA . ASP A 1 181 ? 1.183 -21.476 -22.688 1.00 93.69 181 ASP A CA 1
ATOM 1460 C C . ASP A 1 181 ? 1.570 -19.987 -22.772 1.00 93.69 181 ASP A C 1
ATOM 1462 O O . ASP A 1 181 ? 1.512 -19.363 -23.834 1.00 93.69 181 ASP A O 1
ATOM 1466 N N . GLU A 1 182 ? 1.989 -19.393 -21.653 1.00 95.81 182 GLU A N 1
ATOM 1467 C CA . GLU A 1 182 ? 2.342 -17.977 -21.560 1.00 95.81 182 GLU A CA 1
ATOM 1468 C C . GLU A 1 182 ? 3.853 -17.720 -21.638 1.00 95.81 182 GLU A C 1
ATOM 1470 O O . GLU A 1 182 ? 4.270 -16.580 -21.873 1.00 95.81 182 GLU A O 1
ATOM 1475 N N . VAL A 1 183 ? 4.684 -18.758 -21.487 1.00 96.62 183 VAL A N 1
ATOM 1476 C CA . VAL A 1 183 ? 6.155 -18.658 -21.503 1.00 96.62 183 VAL A CA 1
ATOM 1477 C C . VAL A 1 183 ? 6.646 -18.042 -22.806 1.00 96.62 183 VAL A C 1
ATOM 1479 O O . VAL A 1 183 ? 7.507 -17.159 -22.794 1.00 96.62 183 VAL A O 1
ATOM 1482 N N . LYS A 1 184 ? 6.057 -18.453 -23.935 1.00 96.44 184 LYS A N 1
ATOM 1483 C CA . LYS A 1 184 ? 6.416 -17.949 -25.266 1.00 96.44 184 LYS A CA 1
ATOM 1484 C C . LYS A 1 184 ? 6.274 -16.429 -25.366 1.00 96.44 184 LYS A C 1
ATOM 1486 O O . LYS A 1 184 ? 7.152 -15.768 -25.913 1.00 96.44 184 LYS A O 1
ATOM 1491 N N . ILE A 1 185 ? 5.208 -15.867 -24.790 1.00 96.81 185 ILE A N 1
ATOM 1492 C CA . ILE A 1 185 ? 4.941 -14.420 -24.805 1.00 96.81 185 ILE A CA 1
ATOM 1493 C C . ILE A 1 185 ? 6.060 -13.673 -24.077 1.00 96.81 185 ILE A C 1
ATOM 1495 O O . ILE A 1 185 ? 6.510 -12.619 -24.530 1.00 96.81 185 ILE A O 1
ATOM 1499 N N . ILE A 1 186 ? 6.511 -14.223 -22.950 1.00 97.69 186 ILE A N 1
ATOM 1500 C CA . ILE A 1 186 ? 7.565 -13.630 -22.135 1.00 97.69 186 ILE A CA 1
ATOM 1501 C C . ILE A 1 186 ? 8.922 -13.738 -22.820 1.00 97.69 186 ILE A C 1
ATOM 1503 O O . ILE A 1 186 ? 9.595 -12.718 -22.946 1.00 97.69 186 ILE A O 1
ATOM 1507 N N . LYS A 1 187 ? 9.303 -14.916 -23.323 1.00 97.44 187 LYS A N 1
ATOM 1508 C CA . LYS A 1 187 ? 10.581 -15.089 -24.033 1.00 97.44 187 LYS A CA 1
ATOM 1509 C C . LYS A 1 187 ? 10.686 -14.147 -25.236 1.00 97.44 187 LYS A C 1
ATOM 1511 O O . LYS A 1 187 ? 11.608 -13.340 -25.280 1.00 97.44 187 LYS A O 1
ATOM 1516 N N . GLU A 1 188 ? 9.664 -14.106 -26.098 1.00 97.44 188 GLU A N 1
ATOM 1517 C CA . GLU A 1 188 ? 9.630 -13.169 -27.233 1.00 97.44 188 GLU A CA 1
ATOM 1518 C C . GLU A 1 188 ? 9.723 -11.695 -26.791 1.00 97.44 188 GLU A C 1
ATOM 1520 O O . GLU A 1 188 ? 10.370 -10.877 -27.448 1.00 97.44 188 GLU A O 1
ATOM 1525 N N . MET A 1 189 ? 9.073 -11.327 -25.680 1.00 98.12 189 MET A N 1
ATOM 1526 C CA . MET A 1 189 ? 9.135 -9.970 -25.129 1.00 98.12 189 MET A CA 1
ATOM 1527 C C . MET A 1 189 ? 10.554 -9.592 -24.690 1.00 98.12 189 MET A C 1
ATOM 1529 O O . MET A 1 189 ? 10.987 -8.464 -24.942 1.00 98.12 189 MET A O 1
ATOM 1533 N N . PHE A 1 190 ? 11.249 -10.509 -24.015 1.00 98.25 190 PHE A N 1
ATOM 1534 C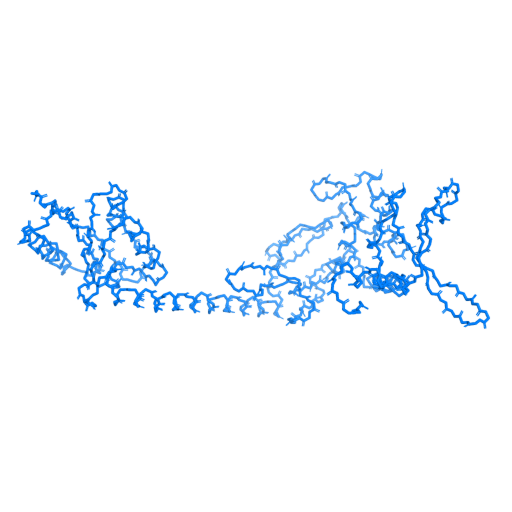 CA . PHE A 1 190 ? 12.606 -10.296 -23.526 1.00 98.25 190 PHE A CA 1
ATOM 1535 C C . PHE A 1 190 ? 13.628 -10.285 -24.665 1.00 98.25 190 PHE A C 1
ATOM 1537 O O . PHE A 1 190 ? 14.456 -9.375 -24.688 1.00 98.25 190 PHE A O 1
ATOM 1544 N N . ASP A 1 191 ? 13.508 -11.182 -25.644 1.00 98.06 191 ASP A N 1
ATOM 1545 C CA . ASP A 1 191 ? 14.374 -11.218 -26.830 1.00 98.06 191 ASP A CA 1
ATOM 1546 C C . ASP A 1 191 ? 14.292 -9.898 -27.608 1.00 98.06 191 ASP A C 1
ATOM 1548 O O . ASP A 1 191 ? 15.295 -9.205 -27.775 1.00 98.06 191 ASP A O 1
ATOM 1552 N N . MET A 1 192 ? 13.076 -9.442 -27.945 1.00 98.44 192 MET A N 1
ATOM 1553 C CA . MET A 1 192 ? 12.887 -8.143 -28.604 1.00 98.44 192 MET A CA 1
ATOM 1554 C C . MET A 1 192 ? 13.448 -6.975 -27.780 1.00 98.44 192 MET A C 1
ATOM 1556 O O . MET A 1 192 ? 13.925 -5.981 -28.332 1.00 98.44 192 MET A O 1
ATOM 1560 N N . PHE A 1 193 ? 13.349 -7.037 -26.449 1.00 98.31 193 PHE A N 1
ATOM 1561 C CA . PHE A 1 193 ? 13.904 -5.987 -25.603 1.00 98.31 193 PHE A CA 1
ATOM 1562 C C . PHE A 1 193 ? 15.433 -5.957 -25.672 1.00 98.31 193 PHE A C 1
ATOM 1564 O O . PHE A 1 193 ? 15.989 -4.866 -25.842 1.00 98.31 193 PHE A O 1
ATOM 1571 N N . ILE A 1 194 ? 16.076 -7.125 -25.570 1.00 97.56 194 ILE A N 1
ATOM 1572 C CA . ILE A 1 194 ? 17.529 -7.310 -25.685 1.00 97.56 194 ILE A CA 1
ATOM 1573 C C . ILE A 1 194 ? 18.022 -6.823 -27.055 1.00 97.56 194 ILE A C 1
ATOM 1575 O O . ILE A 1 194 ? 19.026 -6.117 -27.113 1.00 97.56 194 ILE A O 1
ATOM 1579 N N . ASP A 1 195 ? 17.253 -7.062 -28.119 1.00 96.88 195 ASP A N 1
ATOM 1580 C CA . ASP A 1 195 ? 17.528 -6.580 -29.482 1.00 96.88 195 ASP A CA 1
ATOM 1581 C C . ASP A 1 195 ? 17.337 -5.058 -29.661 1.00 96.88 195 ASP A C 1
ATOM 1583 O O . ASP A 1 195 ? 17.484 -4.507 -30.753 1.00 96.88 195 ASP A O 1
ATOM 1587 N N . GLY A 1 196 ? 16.994 -4.330 -28.595 1.00 94.94 196 GLY A N 1
ATOM 1588 C CA . GLY A 1 196 ? 16.884 -2.873 -28.624 1.00 94.94 196 GLY A CA 1
ATOM 1589 C C . GLY A 1 196 ? 15.513 -2.344 -29.054 1.00 94.94 196 GLY A C 1
ATOM 1590 O O . GLY A 1 196 ? 15.334 -1.125 -29.168 1.00 94.94 196 GLY A O 1
ATOM 1591 N N . VAL A 1 197 ? 14.502 -3.204 -29.225 1.00 97.44 197 VAL A N 1
ATOM 1592 C CA . VAL A 1 197 ? 13.148 -2.775 -29.606 1.00 97.44 197 VAL A CA 1
ATOM 1593 C C . VAL A 1 197 ? 12.518 -1.939 -28.482 1.00 97.44 197 VAL A C 1
ATOM 1595 O O . VAL A 1 197 ? 12.633 -2.218 -27.282 1.00 97.44 197 VAL A O 1
ATOM 1598 N N . SER A 1 198 ? 11.853 -0.840 -28.849 1.00 95.94 198 SER A N 1
ATOM 1599 C CA . SER A 1 198 ? 11.224 0.048 -27.866 1.00 95.94 198 SER A CA 1
ATOM 1600 C C . SER A 1 198 ? 10.030 -0.624 -27.176 1.00 95.94 198 SER A C 1
ATOM 1602 O O . SER A 1 198 ? 9.272 -1.352 -27.811 1.00 95.94 198 SER A O 1
ATOM 1604 N N . PHE A 1 199 ? 9.777 -0.305 -25.900 1.00 97.44 199 PHE A N 1
ATOM 1605 C CA . PHE A 1 199 ? 8.631 -0.855 -25.151 1.00 97.44 199 PHE A CA 1
ATOM 1606 C C . PHE A 1 199 ? 7.278 -0.643 -25.851 1.00 97.44 199 PHE A C 1
ATOM 1608 O O . PHE A 1 199 ? 6.376 -1.465 -25.719 1.00 97.44 199 PHE A O 1
ATOM 1615 N N . ARG A 1 200 ? 7.121 0.467 -26.591 1.00 97.56 200 ARG A N 1
ATOM 1616 C CA . ARG A 1 200 ? 5.904 0.739 -27.368 1.00 97.56 200 ARG A CA 1
ATOM 1617 C C . ARG A 1 200 ? 5.772 -0.225 -28.544 1.00 97.56 200 ARG A C 1
ATOM 1619 O O . ARG A 1 200 ? 4.689 -0.753 -28.750 1.00 97.56 200 ARG A O 1
ATOM 1626 N N . ASN A 1 201 ? 6.854 -0.452 -29.283 1.00 98.00 201 ASN A N 1
ATOM 1627 C CA . ASN A 1 201 ? 6.827 -1.351 -30.432 1.00 98.00 201 ASN A CA 1
ATOM 1628 C C . ASN A 1 201 ? 6.651 -2.802 -29.986 1.00 98.00 201 ASN A C 1
ATOM 1630 O O . ASN A 1 201 ? 5.841 -3.494 -30.582 1.00 98.00 201 ASN A O 1
ATOM 1634 N N . ILE A 1 202 ? 7.302 -3.221 -28.894 1.00 98.50 202 ILE A N 1
ATOM 1635 C CA . ILE A 1 202 ? 7.068 -4.539 -28.284 1.00 98.50 202 ILE A CA 1
ATOM 1636 C C . ILE A 1 202 ? 5.581 -4.712 -27.954 1.00 98.50 202 ILE A C 1
ATOM 1638 O O . ILE A 1 202 ? 4.976 -5.701 -28.346 1.00 98.50 202 ILE A O 1
ATOM 1642 N N . ALA A 1 203 ? 4.964 -3.727 -27.290 1.00 98.38 203 ALA A N 1
ATOM 1643 C CA . ALA A 1 203 ? 3.539 -3.786 -26.971 1.00 98.38 203 ALA A CA 1
ATOM 1644 C C . ALA A 1 203 ? 2.661 -3.921 -28.228 1.00 98.38 203 ALA A C 1
ATOM 1646 O O . ALA A 1 203 ? 1.738 -4.730 -28.233 1.00 98.38 203 ALA A O 1
ATOM 1647 N N . ASN A 1 204 ? 2.949 -3.157 -29.287 1.00 98.25 204 ASN A N 1
ATOM 1648 C CA . ASN A 1 204 ? 2.217 -3.242 -30.552 1.00 98.25 204 ASN A CA 1
ATOM 1649 C C . ASN A 1 204 ? 2.380 -4.622 -31.201 1.00 98.25 204 ASN A C 1
ATOM 1651 O O . ASN A 1 204 ? 1.377 -5.276 -31.447 1.00 98.25 204 ASN A O 1
ATOM 1655 N N . ILE A 1 205 ? 3.616 -5.109 -31.351 1.00 98.38 205 ILE A N 1
ATOM 1656 C CA . ILE A 1 205 ? 3.916 -6.420 -31.945 1.00 98.38 205 ILE A CA 1
ATOM 1657 C C . ILE A 1 205 ? 3.179 -7.540 -31.201 1.00 98.38 205 ILE A C 1
ATOM 1659 O O . ILE A 1 205 ? 2.540 -8.379 -31.829 1.00 98.38 205 ILE A O 1
ATOM 1663 N N . LEU A 1 206 ? 3.215 -7.545 -29.863 1.00 97.88 206 LEU A N 1
ATOM 1664 C CA . LEU A 1 206 ? 2.500 -8.550 -29.070 1.00 97.88 206 LEU A CA 1
ATOM 1665 C C . LEU A 1 206 ? 0.979 -8.455 -29.262 1.00 97.88 206 LEU A C 1
ATOM 1667 O O . LEU A 1 206 ? 0.307 -9.477 -29.377 1.00 97.88 206 LEU A O 1
ATOM 1671 N N . ASN A 1 207 ? 0.429 -7.240 -29.319 1.00 98.00 207 ASN A N 1
ATOM 1672 C CA . ASN A 1 207 ? -1.002 -7.036 -29.542 1.00 98.00 207 ASN A CA 1
ATOM 1673 C C . ASN A 1 207 ? -1.454 -7.474 -30.939 1.00 98.00 207 ASN A C 1
ATOM 1675 O O . ASN A 1 207 ? -2.543 -8.048 -31.048 1.00 98.00 207 ASN A O 1
ATOM 1679 N N . ASP A 1 208 ? -0.636 -7.203 -31.959 1.00 98.06 208 ASP A N 1
ATOM 1680 C CA . ASP A 1 208 ? -0.876 -7.537 -33.366 1.00 98.06 208 ASP A CA 1
ATOM 1681 C C . ASP A 1 208 ? -0.827 -9.055 -33.583 1.00 98.06 208 ASP A C 1
ATOM 1683 O O . ASP A 1 208 ? -1.642 -9.600 -34.320 1.00 98.06 208 ASP A O 1
ATOM 1687 N N . LYS A 1 209 ? 0.034 -9.762 -32.837 1.00 96.75 209 LYS A N 1
ATOM 1688 C CA . LYS A 1 209 ? 0.040 -11.234 -32.740 1.00 96.75 209 LYS A CA 1
ATOM 1689 C C . LYS A 1 209 ? -1.161 -11.817 -31.977 1.00 96.75 209 LYS A C 1
ATOM 1691 O O . LYS A 1 209 ? -1.264 -13.028 -31.832 1.00 96.75 209 LYS A O 1
ATOM 1696 N N . GLY A 1 210 ? -2.057 -10.978 -31.455 1.00 96.81 210 GLY A N 1
ATOM 1697 C CA . GLY A 1 210 ? -3.243 -11.411 -30.715 1.00 96.81 210 GLY A CA 1
ATOM 1698 C C . GLY A 1 210 ? -3.021 -11.660 -29.221 1.00 96.81 210 GLY A C 1
ATOM 1699 O O . GLY A 1 210 ? -3.997 -11.870 -28.503 1.00 96.81 210 GLY A O 1
ATOM 1700 N N . TYR A 1 211 ? -1.791 -11.551 -28.707 1.00 97.12 211 TYR A N 1
ATOM 1701 C CA . TYR A 1 211 ? -1.519 -11.763 -27.285 1.00 97.12 211 TYR A CA 1
ATOM 1702 C C . TYR A 1 211 ? -2.181 -10.693 -26.410 1.00 97.12 211 TYR A C 1
ATOM 1704 O O . TYR A 1 211 ? -2.315 -9.522 -26.792 1.00 97.12 211 TYR A O 1
ATOM 1712 N N . ARG A 1 212 ? -2.586 -11.087 -25.200 1.00 95.62 212 ARG A N 1
ATOM 1713 C CA . ARG A 1 212 ? -3.216 -10.210 -24.206 1.00 95.62 212 ARG A CA 1
ATOM 1714 C C . ARG A 1 212 ? -2.586 -10.406 -22.834 1.00 95.62 212 ARG A C 1
ATOM 1716 O O . ARG A 1 212 ? -1.950 -11.414 -22.553 1.00 95.62 212 ARG A O 1
ATOM 1723 N N . THR A 1 213 ? -2.756 -9.408 -21.976 1.00 95.19 213 THR A N 1
ATOM 1724 C CA . THR A 1 213 ? -2.425 -9.524 -20.550 1.00 95.19 213 THR A CA 1
ATOM 1725 C C . THR A 1 213 ? -3.308 -10.577 -19.878 1.00 95.19 213 THR A C 1
ATOM 1727 O O . THR A 1 213 ? -4.362 -10.922 -20.404 1.00 95.19 213 THR A O 1
ATOM 1730 N N . VAL A 1 214 ? -2.957 -11.002 -18.660 1.00 93.50 214 VAL A N 1
ATOM 1731 C CA . VAL A 1 214 ? -3.752 -11.987 -17.899 1.00 93.50 214 VAL A CA 1
ATOM 1732 C C . VAL A 1 214 ? -5.227 -11.590 -17.731 1.00 93.50 214 VAL A C 1
ATOM 1734 O O . VAL A 1 214 ? -6.102 -12.443 -17.656 1.00 93.50 214 VAL A O 1
ATOM 1737 N N . ARG A 1 215 ? -5.531 -10.287 -17.692 1.00 93.25 215 ARG A N 1
ATOM 1738 C CA . ARG A 1 215 ? -6.910 -9.775 -17.592 1.00 93.25 215 ARG A CA 1
ATOM 1739 C C . ARG A 1 215 ? -7.591 -9.582 -18.955 1.00 93.25 215 ARG A C 1
ATOM 1741 O O . ARG A 1 215 ? -8.578 -8.863 -19.039 1.00 93.25 215 ARG A O 1
ATOM 1748 N N . GLY A 1 216 ? -7.022 -10.111 -20.037 1.00 94.19 216 GLY A N 1
ATOM 1749 C CA . GLY A 1 216 ? -7.543 -9.972 -21.401 1.00 94.19 216 GLY A CA 1
ATOM 1750 C C . GLY A 1 216 ? -7.306 -8.606 -22.062 1.00 94.19 216 GLY A C 1
ATOM 1751 O O . GLY A 1 216 ? -7.668 -8.410 -23.219 1.00 94.19 216 GLY A O 1
ATOM 1752 N N . ALA A 1 217 ? -6.668 -7.648 -21.382 1.00 96.25 217 ALA A N 1
ATOM 1753 C CA . ALA A 1 217 ? -6.398 -6.324 -21.947 1.00 96.25 217 ALA A CA 1
ATOM 1754 C C . ALA A 1 217 ? -5.219 -6.331 -22.938 1.00 96.25 217 ALA A C 1
ATOM 1756 O O . ALA A 1 217 ? -4.317 -7.168 -22.838 1.00 96.25 217 ALA A O 1
ATOM 1757 N N . LYS A 1 218 ? -5.187 -5.348 -23.850 1.00 97.75 218 LYS A N 1
ATOM 1758 C CA . LYS A 1 218 ? -4.030 -5.078 -24.721 1.00 97.75 218 LYS A CA 1
ATOM 1759 C C . LYS A 1 218 ? -2.797 -4.690 -23.896 1.00 97.75 218 LYS A C 1
ATOM 1761 O O . LYS A 1 218 ? -2.901 -3.980 -22.893 1.00 97.75 218 LYS A O 1
ATOM 1766 N N . PHE A 1 219 ? -1.616 -5.092 -24.353 1.00 97.75 219 PHE A N 1
ATOM 1767 C CA . PHE A 1 219 ? -0.347 -4.632 -23.804 1.00 97.75 219 PHE A CA 1
ATOM 1768 C C . PHE A 1 219 ? -0.170 -3.134 -24.040 1.00 97.75 219 PHE A C 1
ATOM 1770 O O . PHE A 1 219 ? -0.370 -2.628 -25.144 1.00 97.75 219 PHE A O 1
ATOM 1777 N N . SER A 1 220 ? 0.246 -2.422 -22.997 1.00 97.94 220 SER A N 1
ATOM 1778 C CA . SER A 1 220 ? 0.650 -1.022 -23.084 1.00 97.94 220 SER A CA 1
ATOM 1779 C C . SER A 1 220 ? 2.165 -0.899 -22.941 1.00 97.94 220 SER A C 1
ATOM 1781 O O . SER A 1 220 ? 2.815 -1.750 -22.336 1.00 97.94 220 SER A O 1
ATOM 1783 N N . MET A 1 221 ? 2.730 0.207 -23.431 1.00 96.94 221 MET A N 1
ATOM 1784 C CA . MET A 1 221 ? 4.156 0.521 -23.266 1.00 96.94 221 MET A CA 1
ATOM 1785 C C . MET A 1 221 ? 4.599 0.453 -21.794 1.00 96.94 221 MET A C 1
ATOM 1787 O O . MET A 1 221 ? 5.648 -0.108 -21.485 1.00 96.94 221 MET A O 1
ATOM 1791 N N . PHE A 1 222 ? 3.785 0.992 -20.877 1.00 97.06 222 PHE A N 1
ATOM 1792 C CA . PHE A 1 222 ? 4.072 0.946 -19.442 1.00 97.06 222 PHE A CA 1
ATOM 1793 C C . PHE A 1 222 ? 3.951 -0.469 -18.871 1.00 97.06 222 PHE A C 1
ATOM 1795 O O . PHE A 1 222 ? 4.781 -0.848 -18.051 1.00 97.06 222 PHE A O 1
ATOM 1802 N N . GLY A 1 223 ? 2.969 -1.255 -19.325 1.00 96.56 223 GLY A N 1
ATOM 1803 C CA . GLY A 1 223 ? 2.808 -2.652 -18.922 1.00 96.56 223 GLY A CA 1
ATOM 1804 C C . GLY A 1 223 ? 4.022 -3.499 -19.300 1.00 96.56 223 GLY A C 1
ATOM 1805 O O . GLY A 1 223 ? 4.614 -4.125 -18.429 1.00 96.56 223 GLY A O 1
ATOM 1806 N N . VAL A 1 224 ? 4.462 -3.428 -20.561 1.00 97.75 224 VAL A N 1
ATOM 1807 C CA . VAL A 1 224 ? 5.683 -4.114 -21.024 1.00 97.75 224 VAL A CA 1
ATOM 1808 C C . VAL A 1 224 ? 6.898 -3.663 -20.218 1.00 97.75 224 VAL A C 1
ATOM 1810 O O . VAL A 1 224 ? 7.676 -4.492 -19.759 1.00 97.75 224 VAL A O 1
ATOM 1813 N N . LYS A 1 225 ? 7.044 -2.353 -19.971 1.00 97.19 225 LYS A N 1
ATOM 1814 C CA . LYS A 1 225 ? 8.135 -1.840 -19.135 1.00 97.19 225 LYS A CA 1
ATOM 1815 C C . LYS A 1 225 ? 8.116 -2.455 -17.730 1.00 97.19 225 LYS A C 1
ATOM 1817 O O . LYS A 1 225 ? 9.179 -2.806 -17.230 1.00 97.19 225 LYS A O 1
ATOM 1822 N N . ILE A 1 226 ? 6.953 -2.568 -17.088 1.00 95.56 226 ILE A N 1
ATOM 1823 C CA . ILE A 1 226 ? 6.837 -3.182 -15.756 1.00 95.56 226 ILE A CA 1
ATOM 1824 C C . ILE A 1 226 ? 7.264 -4.652 -15.800 1.00 95.56 226 ILE A C 1
ATOM 1826 O O . ILE A 1 226 ? 8.021 -5.064 -14.929 1.00 95.56 226 ILE A O 1
ATOM 1830 N N . LEU A 1 227 ? 6.827 -5.409 -16.812 1.00 96.69 227 LEU A N 1
ATOM 1831 C CA . LEU A 1 227 ? 7.158 -6.830 -16.961 1.00 96.69 227 LEU A CA 1
ATOM 1832 C C . LEU A 1 227 ? 8.660 -7.048 -17.183 1.00 96.69 227 LEU A C 1
ATOM 1834 O O . LEU A 1 227 ? 9.274 -7.800 -16.438 1.00 96.69 227 LEU A O 1
ATOM 1838 N N . VAL A 1 228 ? 9.271 -6.318 -18.120 1.00 97.12 228 VAL A N 1
ATOM 1839 C CA . VAL A 1 228 ? 10.711 -6.432 -18.419 1.00 97.12 228 VAL A CA 1
ATOM 1840 C C . VAL A 1 228 ? 11.591 -6.057 -17.220 1.00 97.12 228 VAL A C 1
ATOM 1842 O O . VAL A 1 228 ? 12.660 -6.624 -17.034 1.00 97.12 228 VAL A O 1
ATOM 1845 N N . ASN A 1 229 ? 11.160 -5.102 -16.387 1.00 94.88 229 ASN A N 1
ATOM 1846 C CA . ASN A 1 229 ? 11.903 -4.707 -15.183 1.00 94.88 229 ASN A CA 1
ATOM 1847 C C . ASN A 1 229 ? 11.589 -5.587 -13.959 1.00 94.88 229 ASN A C 1
ATOM 1849 O O . ASN A 1 229 ? 12.062 -5.279 -12.864 1.00 94.88 229 ASN A O 1
ATOM 1853 N N . ASN A 1 230 ? 10.759 -6.622 -14.102 1.00 95.50 230 ASN A N 1
ATOM 1854 C CA . ASN A 1 230 ? 10.377 -7.484 -12.994 1.00 95.50 230 ASN A CA 1
ATOM 1855 C C . ASN A 1 230 ? 11.364 -8.647 -12.853 1.00 95.50 230 ASN A C 1
ATOM 1857 O O . ASN A 1 230 ? 11.404 -9.542 -13.693 1.00 95.50 230 ASN A O 1
ATOM 1861 N N . GLU A 1 231 ? 12.111 -8.658 -11.752 1.00 95.00 231 GLU A N 1
ATOM 1862 C CA . GLU A 1 231 ? 13.108 -9.686 -11.438 1.00 95.00 231 GLU A CA 1
ATOM 1863 C C . GLU A 1 231 ? 12.532 -11.105 -11.285 1.00 95.00 231 GLU A C 1
ATOM 1865 O O . GLU A 1 231 ? 13.282 -12.073 -11.365 1.00 95.00 231 GLU A O 1
ATOM 1870 N N . VAL A 1 232 ? 11.208 -11.227 -11.123 1.00 95.81 232 VAL A N 1
ATOM 1871 C CA . VAL A 1 232 ? 10.498 -12.515 -11.053 1.00 95.81 232 VAL A CA 1
ATOM 1872 C C . VAL A 1 232 ? 10.761 -13.374 -12.287 1.00 95.81 232 VAL A C 1
ATOM 1874 O O . VAL A 1 232 ? 10.928 -14.575 -12.158 1.00 95.81 232 VAL A O 1
ATOM 1877 N N . TYR A 1 233 ? 10.890 -12.787 -13.478 1.00 97.38 233 TYR A N 1
ATOM 1878 C CA . TYR A 1 233 ? 11.132 -13.581 -14.688 1.00 97.38 233 TYR A CA 1
ATOM 1879 C C . TYR A 1 233 ? 12.489 -14.292 -14.706 1.00 97.38 233 TYR A C 1
ATOM 1881 O O . TYR A 1 233 ? 12.622 -15.299 -15.396 1.00 97.38 233 TYR A O 1
ATOM 1889 N N . ALA A 1 234 ? 13.447 -13.811 -13.911 1.00 97.00 234 ALA A N 1
ATOM 1890 C CA . ALA A 1 234 ? 14.744 -14.441 -13.677 1.00 97.00 234 ALA A CA 1
ATOM 1891 C C . ALA A 1 234 ? 14.748 -15.350 -12.425 1.00 97.00 234 ALA A C 1
ATOM 1893 O O . ALA A 1 234 ? 15.798 -15.658 -11.879 1.00 97.00 234 ALA A O 1
ATOM 1894 N N . GLY A 1 235 ? 13.579 -15.734 -11.896 1.00 95.19 235 GLY A N 1
ATOM 1895 C CA . GLY A 1 235 ? 13.472 -16.608 -10.720 1.00 95.19 235 GLY A CA 1
ATOM 1896 C C . GLY A 1 235 ? 13.766 -15.917 -9.382 1.00 95.19 235 GLY A C 1
ATOM 1897 O O . GLY A 1 235 ? 13.822 -16.564 -8.333 1.00 95.19 235 GLY A O 1
ATOM 1898 N N . HIS A 1 236 ? 13.942 -14.595 -9.361 1.00 93.81 236 HIS A N 1
ATOM 1899 C CA . HIS A 1 236 ? 14.288 -13.845 -8.151 1.00 93.81 236 HIS A CA 1
ATOM 1900 C C . HIS A 1 236 ? 13.084 -13.106 -7.558 1.00 93.81 236 HIS A C 1
ATOM 1902 O O . HIS A 1 236 ? 12.074 -12.871 -8.216 1.00 93.81 236 HIS A O 1
ATOM 1908 N N . THR A 1 237 ? 13.197 -12.670 -6.304 1.00 92.06 237 THR A N 1
ATOM 1909 C CA . THR A 1 237 ? 12.155 -11.881 -5.639 1.00 92.06 237 THR A CA 1
ATOM 1910 C C . THR A 1 237 ? 12.749 -10.674 -4.918 1.00 92.06 237 THR A C 1
ATOM 1912 O O . THR A 1 237 ? 13.591 -10.826 -4.037 1.00 92.06 237 THR A O 1
ATOM 1915 N N . LEU A 1 238 ? 12.253 -9.463 -5.210 1.00 92.81 238 LEU A N 1
ATOM 1916 C CA . LEU A 1 238 ? 12.614 -8.245 -4.474 1.00 92.81 238 LEU A CA 1
ATOM 1917 C C . LEU A 1 238 ? 11.472 -7.766 -3.566 1.00 92.81 238 LEU A C 1
ATOM 1919 O O . LEU A 1 238 ? 10.382 -7.399 -4.018 1.00 92.81 238 LEU A O 1
ATOM 1923 N N . ARG A 1 239 ? 11.741 -7.704 -2.259 1.00 93.19 239 ARG A N 1
ATOM 1924 C CA . ARG A 1 239 ? 10.804 -7.243 -1.223 1.00 93.19 239 ARG A CA 1
ATOM 1925 C C . ARG A 1 239 ? 11.100 -5.820 -0.753 1.00 93.19 239 ARG A C 1
ATOM 1927 O O . ARG A 1 239 ? 12.137 -5.239 -1.056 1.00 93.19 239 ARG A O 1
ATOM 1934 N N . GLN A 1 240 ? 10.141 -5.247 -0.021 1.00 93.25 240 GLN A N 1
ATOM 1935 C CA . GLN A 1 240 ? 10.164 -3.862 0.468 1.00 93.25 240 GLN A CA 1
ATOM 1936 C C . GLN A 1 240 ? 10.301 -2.810 -0.661 1.00 93.25 240 GLN A C 1
ATOM 1938 O O . GLN A 1 240 ? 10.879 -1.744 -0.461 1.00 93.25 240 GLN A O 1
ATOM 1943 N N . LYS A 1 241 ? 9.728 -3.060 -1.855 1.00 92.81 241 LYS A N 1
ATOM 1944 C CA . LYS A 1 241 ? 9.642 -2.055 -2.946 1.00 92.81 241 LYS A CA 1
ATOM 1945 C C . LYS A 1 241 ? 8.817 -0.818 -2.552 1.00 92.81 241 LYS A C 1
ATOM 1947 O O . LYS A 1 241 ? 8.984 0.253 -3.127 1.00 92.81 241 LYS A O 1
ATOM 1952 N N . THR A 1 242 ? 7.937 -0.972 -1.565 1.00 93.62 242 THR A N 1
ATOM 1953 C CA . THR A 1 242 ? 7.080 0.078 -1.006 1.00 93.62 242 THR A CA 1
ATOM 1954 C C . THR A 1 242 ? 6.964 -0.082 0.503 1.00 93.62 242 THR A C 1
ATOM 1956 O O . THR A 1 242 ? 7.094 -1.201 1.004 1.00 93.62 242 THR A O 1
ATOM 1959 N N . TYR A 1 243 ? 6.621 0.987 1.214 1.00 92.94 243 TYR A N 1
ATOM 1960 C CA . TYR A 1 243 ? 6.351 0.948 2.651 1.00 92.94 243 TYR A CA 1
ATOM 1961 C C . TYR A 1 243 ? 5.288 1.973 3.054 1.00 92.94 243 TYR A C 1
ATOM 1963 O O . TYR A 1 243 ? 4.962 2.876 2.289 1.00 92.94 243 TYR A O 1
ATOM 1971 N N . ILE A 1 244 ? 4.722 1.820 4.252 1.00 90.38 244 ILE A N 1
ATOM 1972 C CA . ILE A 1 244 ? 3.796 2.801 4.829 1.00 90.38 244 ILE A CA 1
ATOM 1973 C C . ILE A 1 244 ? 4.617 3.802 5.641 1.00 90.38 244 ILE A C 1
ATOM 1975 O O . ILE A 1 244 ? 5.173 3.431 6.683 1.00 90.38 244 ILE A O 1
ATOM 1979 N N . LYS A 1 245 ? 4.692 5.051 5.164 1.00 87.50 245 LYS A N 1
ATOM 1980 C CA . LYS A 1 245 ? 5.457 6.122 5.826 1.00 87.50 245 LYS A CA 1
ATOM 1981 C C . LYS A 1 245 ? 4.776 6.569 7.117 1.00 87.50 245 LYS A C 1
ATOM 1983 O O . LYS A 1 245 ? 5.392 6.519 8.172 1.00 87.50 245 LYS A O 1
ATOM 1988 N N . ASP A 1 246 ? 3.499 6.921 7.030 1.00 84.75 246 ASP A N 1
ATOM 1989 C CA . ASP A 1 246 ? 2.691 7.380 8.161 1.00 84.75 246 ASP A CA 1
ATOM 1990 C C . ASP A 1 246 ? 1.734 6.256 8.612 1.00 84.75 246 ASP A C 1
ATOM 1992 O O . ASP A 1 246 ? 0.877 5.850 7.818 1.00 84.75 246 ASP A O 1
ATOM 1996 N N . PRO A 1 247 ? 1.890 5.718 9.841 1.00 76.38 247 PRO A N 1
ATOM 1997 C CA . PRO A 1 247 ? 0.984 4.730 10.427 1.00 76.38 247 PRO A CA 1
ATOM 1998 C C . PRO A 1 247 ? -0.494 5.117 10.408 1.00 76.38 247 PRO A C 1
ATOM 2000 O O . PRO A 1 247 ? -1.318 4.234 10.229 1.00 76.38 247 PRO A O 1
ATOM 2003 N N . LEU A 1 248 ? -0.818 6.402 10.576 1.00 74.88 248 LEU A N 1
ATOM 2004 C CA . LEU A 1 248 ? -2.191 6.885 10.740 1.00 74.88 248 LEU A CA 1
ATOM 2005 C C . LEU A 1 248 ? -2.872 7.132 9.394 1.00 74.88 248 LEU A C 1
ATOM 2007 O O . LEU A 1 248 ? -4.068 6.910 9.241 1.00 74.88 248 LEU A O 1
ATOM 2011 N N . LYS A 1 249 ? -2.106 7.576 8.391 1.00 80.06 249 LYS A N 1
ATOM 2012 C CA . LYS A 1 249 ? -2.637 7.833 7.040 1.00 80.06 249 LYS A CA 1
ATOM 2013 C C . LYS A 1 249 ? -2.656 6.590 6.154 1.00 80.06 249 LYS A C 1
ATOM 2015 O O . LYS A 1 249 ? -3.241 6.631 5.080 1.00 80.06 249 LYS A O 1
ATOM 2020 N N . HIS A 1 250 ? -1.961 5.520 6.548 1.00 78.44 250 HIS A N 1
ATOM 2021 C CA . HIS A 1 250 ? -1.838 4.264 5.794 1.00 78.44 250 HIS A CA 1
ATOM 2022 C C . HIS A 1 250 ? -1.379 4.421 4.328 1.00 78.44 250 HIS A C 1
ATOM 2024 O O . HIS A 1 250 ? -1.542 3.520 3.502 1.00 78.44 250 HIS A O 1
ATOM 2030 N N . ASN A 1 251 ? -0.728 5.541 4.003 1.00 86.62 251 ASN A N 1
ATOM 2031 C CA . ASN A 1 251 ? -0.279 5.841 2.650 1.00 86.62 251 ASN A CA 1
ATOM 2032 C C . ASN A 1 251 ? 0.966 5.021 2.296 1.00 86.62 251 ASN A C 1
ATOM 2034 O O . ASN A 1 251 ? 2.039 5.183 2.891 1.00 86.62 251 ASN A O 1
ATOM 2038 N N . LYS A 1 252 ? 0.820 4.149 1.295 1.00 89.81 252 LYS A N 1
ATOM 2039 C CA . LYS A 1 252 ? 1.914 3.364 0.720 1.00 89.81 252 LYS A CA 1
ATOM 2040 C C . LYS A 1 252 ? 2.735 4.241 -0.224 1.00 89.81 252 LYS A C 1
ATOM 2042 O O . LYS A 1 252 ? 2.211 4.765 -1.202 1.00 89.81 252 LYS A O 1
ATOM 2047 N N . VAL A 1 253 ? 4.030 4.351 0.044 1.00 94.25 253 VAL A N 1
ATOM 2048 C CA . VAL A 1 253 ? 4.993 5.091 -0.779 1.00 94.25 253 VAL A CA 1
ATOM 2049 C C . VAL A 1 253 ? 6.041 4.149 -1.364 1.00 94.25 253 VAL A C 1
ATOM 2051 O O . VAL A 1 253 ? 6.288 3.064 -0.830 1.00 94.25 253 VAL A O 1
ATOM 2054 N N . ILE A 1 254 ? 6.643 4.550 -2.484 1.00 94.31 254 ILE A N 1
ATOM 2055 C CA . ILE A 1 254 ? 7.757 3.826 -3.108 1.00 94.31 254 ILE A CA 1
ATOM 2056 C C . ILE A 1 254 ? 8.997 3.969 -2.222 1.00 94.31 254 ILE A C 1
ATOM 2058 O O . ILE A 1 254 ? 9.258 5.044 -1.698 1.00 94.31 254 ILE A O 1
ATOM 2062 N N . ASN A 1 255 ? 9.744 2.877 -2.063 1.00 95.50 255 ASN A N 1
ATOM 2063 C CA . ASN A 1 255 ? 11.025 2.868 -1.367 1.00 95.50 255 ASN A CA 1
ATOM 2064 C C . ASN A 1 255 ? 12.147 3.206 -2.362 1.00 95.50 255 ASN A C 1
ATOM 2066 O O . ASN A 1 255 ? 12.493 2.380 -3.217 1.00 95.50 255 ASN A O 1
ATOM 2070 N N . TYR A 1 256 ? 12.714 4.403 -2.264 1.00 93.38 256 TYR A N 1
ATOM 2071 C CA . TYR A 1 256 ? 13.863 4.852 -3.054 1.00 93.38 256 TYR A CA 1
ATOM 2072 C C . TYR A 1 256 ? 15.207 4.562 -2.374 1.00 93.38 256 TYR A C 1
ATOM 2074 O O . TYR A 1 256 ? 16.239 4.650 -3.031 1.00 93.38 256 TYR A O 1
ATOM 2082 N N . GLY A 1 257 ? 15.193 4.128 -1.115 1.00 93.75 257 GLY A N 1
ATOM 2083 C CA . GLY A 1 257 ? 16.383 3.793 -0.326 1.00 93.75 257 GLY A CA 1
ATOM 2084 C C . GLY A 1 257 ? 16.224 4.082 1.167 1.00 93.75 257 GLY A C 1
ATOM 2085 O O . GLY A 1 257 ? 17.135 3.816 1.939 1.00 93.75 257 GLY A O 1
ATOM 2086 N N . GLU A 1 258 ? 15.067 4.598 1.584 1.00 94.81 258 GLU A N 1
ATOM 2087 C CA . GLU A 1 258 ? 14.749 4.932 2.972 1.00 94.81 258 GLU A CA 1
ATOM 2088 C C . GLU A 1 258 ? 14.692 3.691 3.871 1.00 94.81 258 GLU A C 1
ATOM 2090 O O . GLU A 1 258 ? 14.871 3.792 5.082 1.00 94.81 258 GLU A O 1
ATOM 2095 N N . LEU A 1 259 ? 14.420 2.518 3.290 1.00 93.56 259 LEU A N 1
ATOM 2096 C CA . LEU A 1 259 ? 14.421 1.232 3.983 1.00 93.56 259 LEU A CA 1
ATOM 2097 C C . LEU A 1 259 ? 15.194 0.179 3.179 1.00 93.56 259 LEU A C 1
ATOM 2099 O O . LEU A 1 259 ? 15.194 0.230 1.944 1.00 93.56 259 LEU A O 1
ATOM 2103 N N . PRO A 1 260 ? 15.780 -0.836 3.842 1.00 93.75 260 PRO A N 1
ATOM 2104 C CA . PRO A 1 260 ? 16.434 -1.936 3.146 1.00 93.75 260 PRO A CA 1
ATOM 2105 C C . PRO A 1 260 ? 15.447 -2.660 2.226 1.00 93.75 260 PRO A C 1
ATOM 2107 O O . PRO A 1 260 ? 14.306 -2.936 2.603 1.00 93.75 260 PRO A O 1
ATOM 2110 N N . LYS A 1 261 ? 15.900 -2.978 1.015 1.00 94.88 261 LYS A N 1
ATOM 2111 C CA . LYS A 1 261 ? 15.208 -3.897 0.110 1.00 94.88 261 LYS A CA 1
ATOM 2112 C C . LYS A 1 261 ? 15.852 -5.267 0.238 1.00 94.88 261 LYS A C 1
ATOM 2114 O O . LYS A 1 261 ? 17.071 -5.363 0.326 1.00 94.88 261 LYS A O 1
ATOM 2119 N N . TYR A 1 262 ? 15.034 -6.308 0.235 1.00 93.31 262 TYR A N 1
ATOM 2120 C CA . TYR A 1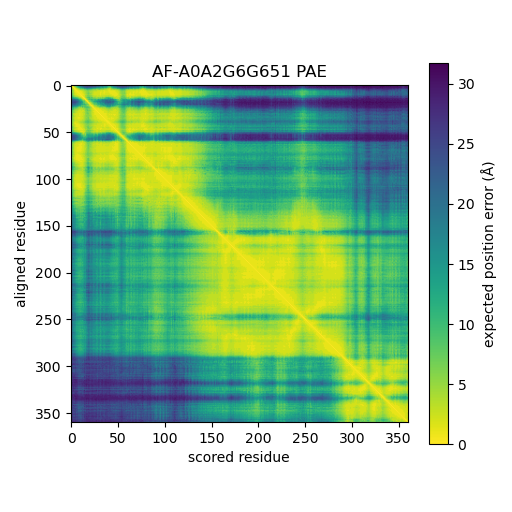 262 ? 15.507 -7.682 0.386 1.00 93.31 262 TYR A CA 1
ATOM 2121 C C . TYR A 1 262 ? 15.396 -8.372 -0.968 1.00 93.31 262 TYR A C 1
ATOM 2123 O O . TYR A 1 262 ? 14.284 -8.635 -1.430 1.00 93.31 262 TYR A O 1
ATOM 2131 N N . PHE A 1 263 ? 16.535 -8.566 -1.627 1.00 93.06 263 PHE A N 1
ATOM 2132 C CA . PHE A 1 263 ? 16.640 -9.309 -2.878 1.00 93.06 263 PHE A CA 1
ATOM 2133 C C . PHE A 1 263 ? 16.971 -10.761 -2.546 1.00 93.06 263 PHE A C 1
ATOM 2135 O O . PHE A 1 263 ? 17.952 -11.018 -1.854 1.00 93.06 263 PHE A O 1
ATOM 2142 N N . ILE A 1 264 ? 16.119 -11.681 -2.983 1.00 91.56 264 ILE A N 1
ATOM 2143 C CA . ILE A 1 264 ? 16.245 -13.113 -2.723 1.00 91.56 264 ILE A CA 1
ATOM 2144 C C . ILE A 1 264 ? 16.393 -13.793 -4.079 1.00 91.56 264 ILE A C 1
ATOM 2146 O O . ILE A 1 264 ? 15.514 -13.671 -4.938 1.00 91.56 264 ILE A O 1
ATOM 2150 N N . GLU A 1 265 ? 17.519 -14.463 -4.273 1.00 92.94 265 GLU A N 1
ATOM 2151 C CA . GLU A 1 265 ? 17.845 -15.174 -5.506 1.00 92.94 265 GLU A CA 1
ATOM 2152 C C . GLU A 1 265 ? 17.170 -16.549 -5.539 1.00 92.94 265 GLU A C 1
ATOM 2154 O O . GLU A 1 265 ? 16.817 -17.099 -4.497 1.00 92.94 265 GLU A O 1
ATOM 2159 N N . ASN A 1 266 ? 16.972 -17.082 -6.747 1.00 93.12 266 ASN A N 1
ATOM 2160 C CA . ASN A 1 266 ? 16.528 -18.461 -7.006 1.00 93.12 266 ASN A CA 1
ATOM 2161 C C . ASN A 1 266 ? 15.318 -18.928 -6.176 1.00 93.12 266 ASN A C 1
ATOM 2163 O O . ASN A 1 266 ? 15.269 -20.039 -5.657 1.00 93.12 266 ASN A O 1
ATOM 2167 N N . THR A 1 267 ? 14.317 -18.058 -6.053 1.00 91.94 267 THR A N 1
ATOM 2168 C CA . THR A 1 267 ? 13.083 -18.322 -5.296 1.00 91.94 267 THR A CA 1
ATOM 2169 C C . THR A 1 267 ? 12.111 -19.266 -6.001 1.00 91.94 267 THR A C 1
ATOM 2171 O O . THR A 1 267 ? 11.224 -19.823 -5.358 1.00 91.94 267 THR A O 1
ATOM 2174 N N . HIS A 1 268 ? 12.223 -19.401 -7.320 1.00 94.25 268 HIS A N 1
ATOM 2175 C CA . HIS A 1 268 ? 11.390 -20.258 -8.158 1.00 94.25 268 HIS A CA 1
ATOM 2176 C C . HIS A 1 268 ? 12.069 -20.475 -9.515 1.00 94.25 268 HIS A C 1
ATOM 2178 O O . HIS A 1 268 ? 13.087 -19.850 -9.810 1.00 94.25 268 HIS A O 1
ATOM 2184 N N . GLU A 1 269 ? 11.497 -21.357 -10.333 1.00 96.50 269 GLU A N 1
ATOM 2185 C CA . GLU A 1 269 ? 11.991 -21.637 -11.679 1.00 96.50 269 GLU A CA 1
ATOM 2186 C C . GLU A 1 269 ? 11.876 -20.403 -12.582 1.00 96.50 269 GLU A C 1
ATOM 2188 O O . GLU A 1 269 ? 10.823 -19.764 -12.653 1.00 96.50 269 GLU A O 1
ATOM 2193 N N . ALA A 1 270 ? 12.973 -20.051 -13.249 1.00 97.38 270 ALA A N 1
ATOM 2194 C CA . ALA A 1 270 ? 13.081 -18.852 -14.067 1.00 97.38 270 ALA A CA 1
ATOM 2195 C C . ALA A 1 270 ? 12.606 -19.099 -15.510 1.00 97.38 270 ALA A C 1
ATOM 2197 O O . ALA A 1 270 ? 12.949 -20.109 -16.118 1.00 97.38 270 ALA A O 1
ATOM 2198 N N . ILE A 1 271 ? 11.858 -18.151 -16.088 1.00 97.94 271 ILE A N 1
ATOM 2199 C CA . ILE A 1 271 ? 11.483 -18.180 -17.514 1.00 97.94 271 ILE A CA 1
ATOM 2200 C C . ILE A 1 271 ? 12.641 -17.697 -18.395 1.00 97.94 271 ILE A C 1
ATOM 2202 O O . ILE A 1 271 ? 12.821 -18.199 -19.509 1.00 97.94 271 ILE A O 1
ATOM 2206 N N . ILE A 1 272 ? 13.401 -16.709 -17.912 1.00 96.88 272 ILE A N 1
ATOM 2207 C CA . ILE A 1 272 ? 14.643 -16.249 -18.536 1.00 96.88 272 ILE A CA 1
ATOM 2208 C C . ILE A 1 272 ? 15.827 -16.683 -17.677 1.00 96.88 272 ILE A C 1
ATOM 2210 O O . ILE A 1 272 ? 15.778 -16.574 -16.455 1.00 96.88 272 ILE A O 1
ATOM 2214 N N . ASP A 1 273 ? 16.887 -17.169 -18.312 1.00 95.31 273 ASP A N 1
ATOM 2215 C CA . ASP A 1 273 ? 18.102 -17.561 -17.603 1.00 95.31 273 ASP A CA 1
ATOM 2216 C C . ASP A 1 273 ? 18.913 -16.342 -17.122 1.00 95.31 273 ASP A C 1
ATOM 2218 O O . ASP A 1 273 ? 18.653 -15.186 -17.486 1.00 95.31 273 ASP A O 1
ATOM 2222 N N . ASP A 1 274 ? 19.929 -16.602 -16.299 1.00 92.69 274 ASP A N 1
ATOM 2223 C CA . ASP A 1 274 ? 20.801 -15.555 -15.766 1.00 92.69 274 ASP A CA 1
ATOM 2224 C C . ASP A 1 274 ? 21.523 -14.780 -16.876 1.00 92.69 274 ASP A C 1
ATOM 2226 O O . ASP A 1 274 ? 21.716 -13.568 -16.762 1.00 92.69 274 ASP A O 1
ATOM 2230 N N . ILE A 1 275 ? 21.884 -15.438 -17.983 1.00 96.12 275 ILE A N 1
ATOM 2231 C CA . ILE A 1 275 ? 22.577 -14.806 -19.114 1.00 96.12 275 ILE A CA 1
ATOM 2232 C C . ILE A 1 275 ? 21.666 -13.761 -19.768 1.00 96.12 275 ILE A C 1
ATOM 2234 O O . ILE A 1 275 ? 22.071 -12.609 -19.965 1.00 96.12 275 ILE A O 1
ATOM 2238 N N . ALA A 1 276 ? 20.425 -14.131 -20.082 1.00 96.12 276 ALA A N 1
ATOM 2239 C CA . ALA A 1 276 ? 19.402 -13.239 -20.603 1.00 96.12 276 ALA A CA 1
ATOM 2240 C C . ALA A 1 276 ? 19.104 -12.116 -19.605 1.00 96.12 276 ALA A C 1
ATOM 2242 O O . ALA A 1 276 ? 19.041 -10.948 -19.996 1.00 96.12 276 ALA A O 1
ATOM 2243 N N . TYR A 1 277 ? 19.017 -12.419 -18.309 1.00 96.00 277 TYR A N 1
ATOM 2244 C CA . TYR A 1 277 ? 18.786 -11.406 -17.284 1.00 96.00 277 TYR A CA 1
ATOM 2245 C C . TYR A 1 277 ? 19.920 -10.370 -17.200 1.00 96.00 277 TYR A C 1
ATOM 2247 O O . TYR A 1 277 ? 19.656 -9.165 -17.095 1.00 96.00 277 TYR A O 1
ATOM 2255 N N . GLN A 1 278 ? 21.184 -10.786 -17.328 1.00 96.50 278 GLN A N 1
ATOM 2256 C CA . GLN A 1 278 ? 22.305 -9.844 -17.407 1.00 96.50 278 GLN A CA 1
ATOM 2257 C C . GLN A 1 278 ? 22.259 -8.999 -18.687 1.00 96.50 278 GLN A C 1
ATOM 2259 O O . GLN A 1 278 ? 22.483 -7.787 -18.617 1.00 96.50 278 GLN A O 1
ATOM 2264 N N . LYS A 1 279 ? 21.891 -9.581 -19.839 1.00 97.62 279 LYS A N 1
ATOM 2265 C CA . LYS A 1 279 ? 21.680 -8.823 -21.090 1.00 97.62 279 LYS A CA 1
ATOM 2266 C C . LYS A 1 279 ? 20.582 -7.767 -20.933 1.00 97.62 279 LYS A C 1
ATOM 2268 O O . LYS A 1 279 ? 20.768 -6.624 -21.346 1.00 97.62 279 LYS A O 1
ATOM 2273 N N . VAL A 1 280 ? 19.480 -8.101 -20.259 1.00 96.69 280 VAL A N 1
ATOM 2274 C CA . VAL A 1 280 ? 18.395 -7.156 -19.941 1.00 96.69 280 VAL A CA 1
ATOM 2275 C C . VAL A 1 280 ? 18.907 -6.001 -19.083 1.00 96.69 280 VAL A C 1
ATOM 2277 O O . VAL A 1 280 ? 18.646 -4.839 -19.402 1.00 96.69 280 VAL A O 1
ATOM 2280 N N . LYS A 1 281 ? 19.665 -6.281 -18.015 1.00 96.12 281 LYS A N 1
ATOM 2281 C CA . LYS A 1 281 ? 20.264 -5.232 -17.171 1.00 96.12 281 LYS A CA 1
ATOM 2282 C C . LYS A 1 281 ? 21.219 -4.339 -17.960 1.00 96.12 281 LYS A C 1
ATOM 2284 O O . LYS A 1 281 ? 21.169 -3.117 -17.803 1.00 96.12 281 LYS A O 1
ATOM 2289 N N . ALA A 1 282 ? 22.055 -4.928 -18.814 1.00 96.56 282 ALA A N 1
ATOM 2290 C CA . ALA A 1 282 ? 22.971 -4.192 -19.679 1.00 96.56 282 ALA A CA 1
ATOM 2291 C C . ALA A 1 282 ? 22.212 -3.278 -20.651 1.00 96.56 282 ALA A C 1
ATOM 2293 O O . ALA A 1 282 ? 22.566 -2.110 -20.793 1.00 96.56 282 ALA A O 1
ATOM 2294 N N . GLU A 1 283 ? 21.116 -3.754 -21.243 1.00 96.62 283 GLU A N 1
ATOM 2295 C CA . GLU A 1 283 ? 20.281 -2.959 -22.144 1.00 96.62 283 GLU A CA 1
ATOM 2296 C C . GLU A 1 283 ? 19.528 -1.837 -21.410 1.00 96.62 283 GLU A C 1
ATOM 2298 O O . GLU A 1 283 ? 19.459 -0.705 -21.896 1.00 96.62 283 GLU A O 1
ATOM 2303 N N . ILE A 1 284 ? 19.016 -2.094 -20.199 1.00 94.75 284 ILE A N 1
ATOM 2304 C CA . ILE A 1 284 ? 18.436 -1.051 -19.336 1.00 94.75 284 ILE A CA 1
ATOM 2305 C C . ILE A 1 284 ? 19.480 0.030 -19.041 1.00 94.75 284 ILE A C 1
ATOM 2307 O O . ILE A 1 284 ? 19.175 1.222 -19.160 1.00 94.75 284 ILE A O 1
ATOM 2311 N N . LYS A 1 285 ? 20.706 -0.374 -18.684 1.00 94.31 285 LYS A N 1
ATOM 2312 C CA . LYS A 1 285 ? 21.820 0.543 -18.428 1.00 94.31 285 LYS A CA 1
ATOM 2313 C C . LYS A 1 285 ? 22.170 1.340 -19.685 1.00 94.31 285 LYS A C 1
ATOM 2315 O O . LYS A 1 285 ? 22.137 2.562 -19.633 1.00 94.31 285 LYS A O 1
ATOM 2320 N N . ARG A 1 286 ? 22.357 0.688 -20.836 1.00 94.50 286 ARG A N 1
ATOM 2321 C CA . ARG A 1 286 ? 22.639 1.344 -22.123 1.00 94.50 286 ARG A CA 1
ATOM 2322 C C . ARG A 1 286 ? 21.570 2.374 -22.495 1.00 94.50 286 ARG A C 1
ATOM 2324 O O . ARG A 1 286 ? 21.899 3.482 -22.909 1.00 94.50 286 ARG A O 1
ATOM 2331 N N . ARG A 1 287 ? 20.279 2.047 -22.340 1.00 92.62 287 ARG A N 1
ATOM 2332 C CA . ARG A 1 287 ? 19.176 2.998 -22.592 1.00 92.62 287 ARG A CA 1
ATOM 2333 C C . ARG A 1 287 ? 19.184 4.174 -21.622 1.00 92.62 287 ARG A C 1
ATOM 2335 O O . ARG A 1 287 ? 18.801 5.270 -22.022 1.00 92.62 287 ARG A O 1
ATOM 2342 N N . LYS A 1 288 ? 19.571 3.949 -20.364 1.00 89.31 288 LYS A N 1
ATOM 2343 C CA . LYS A 1 288 ? 19.710 5.005 -19.355 1.00 89.31 288 LYS A CA 1
ATOM 2344 C C . LYS A 1 288 ? 20.898 5.915 -19.671 1.00 89.31 288 LYS A C 1
ATOM 2346 O O . LYS A 1 288 ? 20.729 7.126 -19.627 1.00 89.31 288 LYS A O 1
ATOM 2351 N N . ASP A 1 289 ? 22.038 5.345 -20.041 1.00 89.62 289 ASP A N 1
ATOM 2352 C CA . ASP A 1 289 ? 23.262 6.083 -20.371 1.00 89.62 289 ASP A CA 1
ATOM 2353 C C . ASP A 1 289 ? 23.091 6.891 -21.671 1.00 89.62 289 ASP A C 1
ATOM 2355 O O . ASP A 1 289 ? 23.566 8.017 -21.779 1.00 89.62 289 ASP A O 1
ATOM 2359 N N . ASN A 1 290 ? 22.307 6.371 -22.622 1.00 87.25 290 ASN A N 1
ATOM 2360 C CA . ASN A 1 290 ? 21.915 7.076 -23.847 1.00 87.25 290 ASN A CA 1
ATOM 2361 C C . ASN A 1 290 ? 20.676 7.975 -23.682 1.00 87.25 290 ASN A C 1
ATOM 2363 O O . ASN A 1 290 ? 20.193 8.554 -24.664 1.00 87.25 290 ASN A O 1
ATOM 2367 N N . ALA A 1 291 ? 20.102 8.079 -22.479 1.00 83.44 291 ALA A N 1
ATOM 2368 C CA . ALA A 1 291 ? 18.954 8.945 -22.265 1.00 83.44 291 ALA A CA 1
ATOM 2369 C C . ALA A 1 291 ? 19.386 10.406 -22.420 1.00 83.44 291 ALA A C 1
ATOM 2371 O O . ALA A 1 291 ? 20.341 10.861 -21.796 1.00 83.44 291 ALA A O 1
ATOM 2372 N N . SER A 1 292 ? 18.656 11.167 -23.239 1.00 80.31 292 SER A N 1
ATOM 2373 C CA . SER A 1 292 ? 18.932 12.597 -23.373 1.00 80.31 292 SER A CA 1
ATOM 2374 C C . SER A 1 292 ? 18.811 13.291 -22.008 1.00 80.31 292 SER A C 1
ATOM 2376 O O . SER A 1 292 ? 17.827 13.032 -21.302 1.00 80.31 292 SER A O 1
ATOM 2378 N N . PRO A 1 293 ? 19.746 14.192 -21.651 1.00 82.69 293 PRO A N 1
ATOM 2379 C CA . PRO A 1 293 ? 19.687 14.911 -20.388 1.00 82.69 293 PRO A CA 1
ATOM 2380 C C . PRO A 1 293 ? 18.359 15.652 -20.222 1.00 82.69 293 PRO A C 1
ATOM 2382 O O . PRO A 1 293 ? 17.801 16.198 -21.182 1.00 82.69 293 PRO A O 1
ATOM 2385 N N . SER A 1 294 ? 17.856 15.674 -18.990 1.00 85.38 294 SER A N 1
ATOM 2386 C CA . SER A 1 294 ? 16.704 16.492 -18.628 1.00 85.38 294 SER A CA 1
ATOM 2387 C C . SER A 1 294 ? 17.192 17.835 -18.105 1.00 85.38 294 SER A C 1
ATOM 2389 O O . SER A 1 294 ? 17.911 17.900 -17.118 1.00 85.38 294 SER A O 1
ATOM 2391 N N . TYR A 1 295 ? 16.759 18.899 -18.762 1.00 90.19 295 TYR A N 1
ATOM 2392 C CA . TYR A 1 295 ? 16.963 20.294 -18.367 1.00 90.19 295 TYR A CA 1
ATOM 2393 C C . TYR A 1 295 ? 15.687 20.865 -17.726 1.00 90.19 295 TYR A C 1
ATOM 2395 O O . TYR A 1 295 ? 14.619 20.276 -17.951 1.00 90.19 295 TYR A O 1
ATOM 2403 N N . PRO A 1 296 ? 15.741 22.003 -17.007 1.00 91.06 296 PRO A N 1
ATOM 2404 C CA . PRO A 1 296 ? 14.614 22.510 -16.213 1.00 91.06 296 PRO A CA 1
ATOM 2405 C C . PRO A 1 296 ? 13.284 22.633 -16.972 1.00 91.06 296 PRO A C 1
ATOM 2407 O O . PRO A 1 296 ? 12.228 22.275 -16.450 1.00 91.06 296 PRO A O 1
ATOM 2410 N N . PHE A 1 297 ? 13.327 23.013 -18.253 1.00 92.25 297 PHE A N 1
ATOM 2411 C CA . PHE A 1 297 ? 12.122 23.183 -19.076 1.00 92.25 297 PHE A CA 1
ATOM 2412 C C . PHE A 1 297 ? 11.708 21.945 -19.891 1.00 92.25 297 PHE A C 1
ATOM 2414 O O . PHE A 1 297 ? 10.766 21.985 -20.695 1.00 92.25 297 PHE A O 1
ATOM 2421 N N . THR A 1 298 ? 12.383 20.807 -19.701 1.00 89.94 298 THR A N 1
ATOM 2422 C CA . THR A 1 298 ? 12.150 19.586 -20.487 1.00 89.94 298 THR A CA 1
ATOM 2423 C C . THR A 1 298 ? 10.728 19.084 -20.271 1.00 89.94 298 THR A C 1
ATOM 2425 O O . THR A 1 298 ? 10.353 18.700 -19.167 1.00 89.94 298 THR A O 1
ATOM 2428 N N . LYS A 1 299 ? 9.930 19.052 -21.350 1.00 85.56 299 LYS A N 1
ATOM 2429 C CA . LYS A 1 299 ? 8.497 18.682 -21.348 1.00 85.56 299 LYS A CA 1
ATOM 2430 C C . LYS A 1 299 ? 7.580 19.644 -20.566 1.00 85.56 299 LYS A C 1
ATOM 2432 O O . LYS A 1 299 ? 6.430 19.283 -20.328 1.00 85.56 299 LYS A O 1
ATOM 2437 N N . LYS A 1 300 ? 8.049 20.838 -20.182 1.00 90.75 300 LYS A N 1
ATOM 2438 C CA . LYS A 1 300 ? 7.254 21.839 -19.442 1.00 90.75 300 LYS A CA 1
ATOM 2439 C C . LYS A 1 300 ? 6.638 22.908 -20.341 1.00 90.75 300 LYS A C 1
ATOM 2441 O O . LYS A 1 300 ? 5.520 23.335 -20.091 1.00 90.75 300 LYS A O 1
ATOM 2446 N N . ILE A 1 301 ? 7.323 23.273 -21.422 1.00 92.25 301 ILE A N 1
ATOM 2447 C CA . ILE A 1 301 ? 6.870 24.323 -22.339 1.00 92.25 301 ILE A CA 1
ATOM 2448 C C . ILE A 1 301 ? 6.103 23.700 -23.510 1.00 92.25 301 ILE A C 1
ATOM 2450 O O . ILE A 1 301 ? 6.622 22.823 -24.213 1.00 92.25 301 ILE A O 1
ATOM 2454 N N . LYS A 1 302 ? 4.879 24.179 -23.749 1.00 93.06 302 LYS A N 1
ATOM 2455 C CA . LYS A 1 302 ? 4.072 23.862 -24.935 1.00 93.06 302 LYS A CA 1
ATOM 2456 C C . LYS A 1 302 ? 3.987 25.081 -25.845 1.00 93.06 302 LYS A C 1
ATOM 2458 O O . LYS A 1 302 ? 3.876 26.206 -25.381 1.00 93.06 302 LYS A O 1
ATOM 2463 N N . CYS A 1 303 ? 4.034 24.846 -27.149 1.00 93.00 303 CYS A N 1
ATOM 2464 C CA . CYS A 1 303 ? 3.885 25.901 -28.139 1.00 93.00 303 CYS A CA 1
ATOM 2465 C C . CYS A 1 303 ? 2.447 26.423 -28.183 1.00 93.00 303 CYS A C 1
ATOM 2467 O O . CYS A 1 303 ? 1.533 25.631 -28.393 1.00 93.00 303 CYS A O 1
ATOM 2469 N N . GLY A 1 304 ? 2.259 27.740 -28.073 1.00 91.12 304 GLY A N 1
ATOM 2470 C CA . GLY A 1 304 ? 0.940 28.369 -28.217 1.00 91.12 304 GLY A CA 1
ATOM 2471 C C . GLY A 1 304 ? 0.335 28.248 -29.622 1.00 91.12 304 GLY A C 1
ATOM 2472 O O . GLY A 1 304 ? -0.875 28.317 -29.760 1.00 91.12 304 GLY A O 1
ATOM 2473 N N . ILE A 1 305 ? 1.154 28.009 -30.655 1.00 92.00 305 ILE A N 1
ATOM 2474 C CA . ILE A 1 305 ? 0.690 27.926 -32.052 1.00 92.00 305 ILE A CA 1
ATOM 2475 C C . ILE A 1 305 ? 0.251 26.504 -32.422 1.00 92.00 305 ILE A C 1
ATOM 2477 O O . ILE A 1 305 ? -0.832 26.304 -32.948 1.00 92.00 305 ILE A O 1
ATOM 2481 N N . CYS A 1 306 ? 1.098 25.498 -32.178 1.00 90.94 306 CYS A N 1
ATOM 2482 C CA . CYS A 1 306 ? 0.842 24.120 -32.634 1.00 90.94 306 CYS A CA 1
ATOM 2483 C C . CYS A 1 306 ? 0.706 23.096 -31.498 1.00 90.94 306 CYS A C 1
ATOM 2485 O O . CYS A 1 306 ? 0.687 21.888 -31.746 1.00 90.94 306 CYS A O 1
ATOM 2487 N N . SER A 1 307 ? 0.729 23.549 -30.241 1.00 90.62 307 SER A N 1
ATOM 2488 C CA . SER A 1 307 ? 0.637 22.727 -29.022 1.00 90.62 307 SER A CA 1
ATOM 2489 C C . SER A 1 307 ? 1.728 21.661 -28.837 1.00 90.62 307 SER A C 1
ATOM 2491 O O . SER A 1 307 ? 1.757 20.971 -27.814 1.00 90.62 307 SER A O 1
ATOM 2493 N N . LYS A 1 308 ? 2.677 21.521 -29.776 1.00 90.81 308 LYS A N 1
ATOM 2494 C CA . LYS A 1 308 ? 3.837 20.633 -29.631 1.00 90.81 308 LYS A CA 1
ATOM 2495 C C . LYS A 1 308 ? 4.781 21.167 -28.542 1.00 90.81 308 LYS A C 1
ATOM 2497 O O . LYS A 1 308 ? 4.904 22.382 -28.374 1.00 90.81 308 LYS A O 1
ATOM 2502 N N . PRO A 1 309 ? 5.475 20.282 -27.807 1.00 92.75 309 PRO A N 1
ATOM 2503 C CA . PRO A 1 309 ? 6.399 20.705 -26.762 1.00 92.75 309 PRO A CA 1
ATOM 2504 C C . PRO A 1 309 ? 7.622 21.415 -27.351 1.00 92.75 309 PRO A C 1
ATOM 2506 O O . PRO A 1 309 ? 8.036 21.124 -28.477 1.00 92.75 309 PRO A O 1
ATOM 2509 N N . TYR A 1 310 ? 8.238 22.298 -26.573 1.00 94.31 310 TYR A N 1
ATOM 2510 C CA . TYR A 1 310 ? 9.561 22.826 -26.898 1.00 94.31 310 TYR A CA 1
ATOM 2511 C C . TYR A 1 310 ? 10.656 21.801 -26.569 1.00 94.31 310 TYR A C 1
ATOM 2513 O O . TYR A 1 310 ? 10.497 20.916 -25.723 1.00 94.31 310 TYR A O 1
ATOM 2521 N N . THR A 1 311 ? 11.780 21.903 -27.272 1.00 92.69 311 THR A N 1
ATOM 2522 C CA . THR A 1 311 ? 12.975 21.077 -27.089 1.00 92.69 311 THR A CA 1
ATOM 2523 C C . THR A 1 311 ? 14.210 21.970 -27.058 1.00 92.69 311 THR A C 1
ATOM 2525 O O . THR A 1 311 ? 14.277 22.966 -27.778 1.00 92.69 311 THR A O 1
ATOM 2528 N N . ARG A 1 312 ? 15.179 21.606 -26.218 1.00 93.31 312 ARG A N 1
ATOM 2529 C CA . ARG A 1 312 ? 16.450 22.312 -26.078 1.00 93.31 312 ARG A CA 1
ATOM 2530 C C . ARG A 1 312 ? 17.417 21.945 -27.202 1.00 93.31 312 ARG A C 1
ATOM 2532 O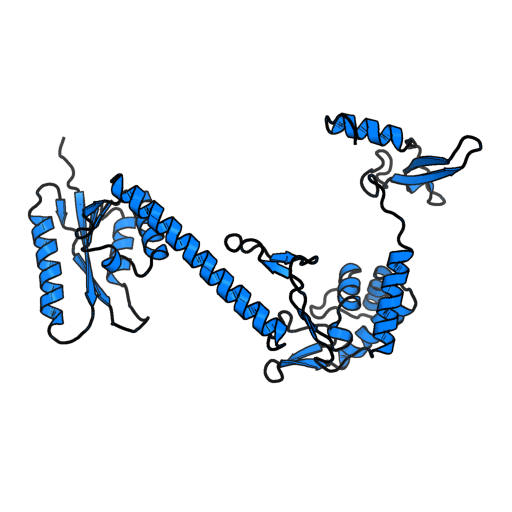 O . ARG A 1 312 ? 17.465 20.789 -27.637 1.00 93.31 312 ARG A O 1
ATOM 2539 N N . LYS A 1 313 ? 18.229 22.906 -27.630 1.00 92.19 313 LYS A N 1
ATOM 2540 C CA . LYS A 1 313 ? 19.433 22.694 -28.439 1.00 92.19 313 LYS A CA 1
ATOM 2541 C C . LYS A 1 313 ? 20.521 23.662 -27.987 1.00 92.19 313 LYS A C 1
ATOM 2543 O O . LYS A 1 313 ? 20.228 24.762 -27.532 1.00 92.19 313 LYS A O 1
ATOM 2548 N N . VAL 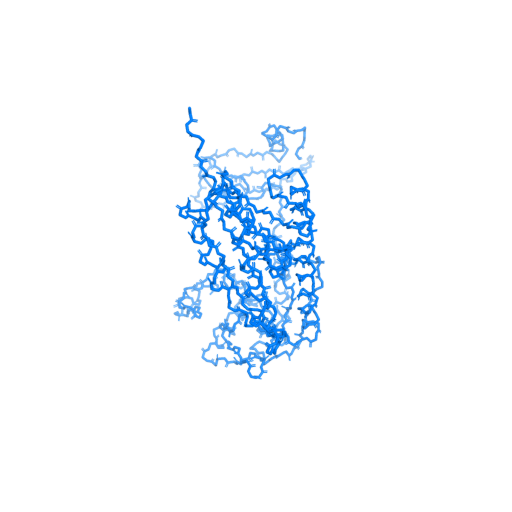A 1 314 ? 21.767 23.224 -28.109 1.00 92.88 314 VAL A N 1
ATOM 2549 C CA . VAL A 1 314 ? 22.944 24.077 -27.931 1.00 92.88 314 VAL A CA 1
ATOM 2550 C C . VAL A 1 314 ? 23.416 24.503 -29.314 1.00 92.88 314 VAL A C 1
ATOM 2552 O O . VAL A 1 314 ? 23.523 23.667 -30.216 1.00 92.88 314 VAL A O 1
ATOM 2555 N N . SER A 1 315 ? 23.639 25.801 -29.495 1.00 91.75 315 SER A N 1
ATOM 2556 C CA . SER A 1 315 ? 24.330 26.345 -30.658 1.00 91.75 315 SER A CA 1
ATOM 2557 C C . SER A 1 315 ? 25.767 26.643 -30.271 1.00 91.75 315 SER A C 1
ATOM 2559 O O . SER A 1 315 ? 25.990 27.343 -29.286 1.00 91.75 315 SER A O 1
ATOM 2561 N N . ARG A 1 316 ? 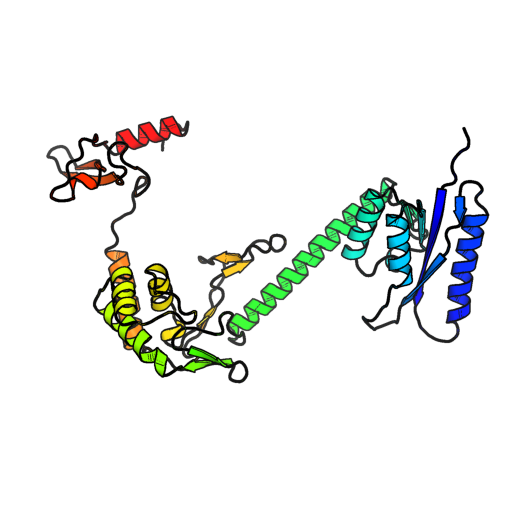26.716 26.141 -31.060 1.00 91.94 316 ARG A N 1
ATOM 2562 C CA . ARG A 1 316 ? 28.134 26.469 -30.909 1.00 91.94 316 ARG A CA 1
ATOM 2563 C C . ARG A 1 316 ? 28.471 27.660 -31.789 1.00 91.94 316 ARG A C 1
ATOM 2565 O O . ARG A 1 316 ? 28.110 27.657 -32.966 1.00 91.94 316 ARG A O 1
ATOM 2572 N N . THR A 1 317 ? 29.113 28.679 -31.231 1.00 89.31 317 THR A N 1
ATOM 2573 C CA . THR A 1 317 ? 29.529 29.876 -31.977 1.00 89.31 317 THR A CA 1
ATOM 2574 C C . THR A 1 317 ? 30.969 30.245 -31.643 1.00 89.31 317 THR A C 1
ATOM 2576 O O . THR A 1 317 ? 31.510 29.781 -30.643 1.00 89.31 317 THR A O 1
ATOM 2579 N N . LYS A 1 318 ? 31.584 31.128 -32.442 1.00 89.56 318 LYS A N 1
ATOM 2580 C CA . LYS A 1 318 ? 32.948 31.622 -32.177 1.00 89.56 318 LYS A CA 1
ATOM 2581 C C . LYS A 1 318 ? 33.077 32.355 -30.828 1.00 89.56 318 LYS A C 1
ATOM 2583 O O . LYS A 1 318 ? 34.178 32.477 -30.314 1.00 89.56 318 LYS A O 1
ATOM 2588 N N . TYR A 1 319 ? 31.963 32.851 -30.284 1.00 86.56 319 TYR A N 1
ATOM 2589 C CA . TYR A 1 319 ? 31.899 33.627 -29.040 1.00 86.56 319 TYR A CA 1
ATOM 2590 C C . TYR A 1 319 ? 31.462 32.785 -27.832 1.00 86.56 319 TYR A C 1
ATOM 2592 O O . TYR A 1 319 ? 31.230 33.329 -26.757 1.00 86.56 319 TYR A O 1
ATOM 2600 N N . GLY A 1 320 ? 31.320 31.468 -28.011 1.00 87.12 320 GLY A N 1
ATOM 2601 C CA . GLY A 1 320 ? 30.862 30.540 -26.984 1.00 87.12 320 GLY A CA 1
ATOM 2602 C C . GLY A 1 320 ? 29.589 29.790 -27.367 1.00 87.12 320 GLY A C 1
ATOM 2603 O O . GLY A 1 320 ? 28.922 30.072 -28.372 1.00 87.12 320 GLY A O 1
ATOM 2604 N N . ASP A 1 321 ? 29.267 28.803 -26.543 1.00 91.62 321 ASP A N 1
ATOM 2605 C CA . ASP A 1 321 ? 28.082 27.969 -26.689 1.00 91.62 321 ASP A CA 1
ATOM 2606 C C . ASP A 1 321 ? 26.905 28.609 -25.948 1.00 91.62 321 ASP A C 1
ATOM 2608 O O . ASP A 1 321 ? 27.040 29.046 -24.807 1.00 91.62 321 ASP A O 1
ATOM 2612 N N . TYR A 1 322 ? 25.724 28.623 -26.567 1.00 91.56 322 TYR A N 1
ATOM 2613 C CA . TYR A 1 322 ? 24.499 29.041 -25.887 1.00 91.56 322 TYR A CA 1
ATOM 2614 C C . TYR A 1 322 ? 23.360 28.055 -26.124 1.00 91.56 322 TYR A C 1
ATOM 2616 O O . TYR A 1 322 ? 23.231 27.431 -27.183 1.00 91.56 322 TYR A O 1
ATOM 2624 N N . ALA A 1 323 ? 22.512 27.913 -25.111 1.00 94.19 323 ALA A N 1
ATOM 2625 C CA . ALA A 1 323 ? 21.345 27.054 -25.161 1.00 94.19 323 ALA A CA 1
ATOM 2626 C C . ALA A 1 323 ? 20.087 27.842 -25.513 1.00 94.19 323 ALA A C 1
ATOM 2628 O O . ALA A 1 323 ? 19.863 28.954 -25.033 1.00 94.19 323 ALA A O 1
ATOM 2629 N N . TYR A 1 324 ? 19.243 27.236 -26.339 1.00 94.94 324 TYR A N 1
ATOM 2630 C CA . TYR A 1 324 ? 17.946 27.783 -26.696 1.00 94.94 324 TYR A CA 1
ATOM 2631 C C . TYR A 1 324 ? 16.895 26.682 -26.797 1.00 94.94 324 TYR A C 1
ATOM 2633 O O . TYR A 1 324 ? 17.187 25.498 -27.006 1.00 94.94 324 TYR A O 1
ATOM 2641 N N . TRP A 1 325 ? 15.645 27.097 -26.661 1.00 95.44 325 TRP A N 1
ATOM 2642 C CA . TRP A 1 325 ? 14.465 26.259 -26.696 1.00 95.44 325 TRP A CA 1
ATOM 2643 C C . TRP A 1 325 ? 13.605 26.650 -27.884 1.00 95.44 325 TRP A C 1
ATOM 2645 O O . TRP A 1 325 ? 13.307 27.821 -28.114 1.00 95.44 325 TRP A O 1
ATOM 2655 N N . PHE A 1 326 ? 13.173 25.652 -28.643 1.00 94.12 326 PHE A N 1
ATOM 2656 C CA . PHE A 1 326 ? 12.345 25.868 -29.821 1.00 94.12 326 PHE A CA 1
ATOM 2657 C C . PHE A 1 326 ? 11.261 24.809 -29.940 1.00 94.12 326 PHE A C 1
ATOM 2659 O O . PHE A 1 326 ? 11.392 23.699 -29.418 1.00 94.12 326 PHE A O 1
ATOM 2666 N N . CYS A 1 327 ? 10.184 25.137 -30.651 1.00 94.31 327 CYS A N 1
ATOM 2667 C CA . CYS A 1 327 ? 9.099 24.194 -30.869 1.00 94.31 327 CYS A CA 1
ATOM 2668 C C . CYS A 1 327 ? 9.588 22.941 -31.611 1.00 94.31 327 CYS A C 1
ATOM 2670 O O . CYS A 1 327 ? 10.164 23.022 -32.698 1.00 94.31 327 CYS A O 1
ATOM 2672 N N . ARG A 1 328 ? 9.291 21.759 -31.056 1.00 91.38 328 ARG A N 1
ATOM 2673 C CA . ARG A 1 328 ? 9.678 20.464 -31.633 1.00 91.38 328 ARG A CA 1
ATOM 2674 C C . ARG A 1 328 ? 9.116 20.232 -33.037 1.00 91.38 328 ARG A C 1
ATOM 2676 O O . ARG A 1 328 ? 9.728 19.478 -33.787 1.00 91.38 328 ARG A O 1
ATOM 2683 N N . ALA A 1 329 ? 7.997 20.866 -33.396 1.00 91.12 329 ALA A N 1
ATOM 2684 C CA . ALA A 1 329 ? 7.419 20.783 -34.738 1.00 91.12 329 ALA A CA 1
ATOM 2685 C C . ALA A 1 329 ? 8.437 21.151 -35.828 1.00 91.12 329 ALA A C 1
ATOM 2687 O O . ALA A 1 329 ? 8.514 20.461 -36.834 1.00 91.12 329 ALA A O 1
ATOM 2688 N N . LYS A 1 330 ? 9.312 22.131 -35.557 1.00 89.94 330 LYS A N 1
ATOM 2689 C CA . LYS A 1 330 ? 10.375 22.577 -36.470 1.00 89.94 330 LYS A CA 1
ATOM 2690 C C . LYS A 1 330 ? 11.443 21.510 -36.774 1.00 89.94 330 LYS A C 1
ATOM 2692 O O . LYS A 1 330 ? 12.251 21.710 -37.670 1.00 89.94 330 LYS A 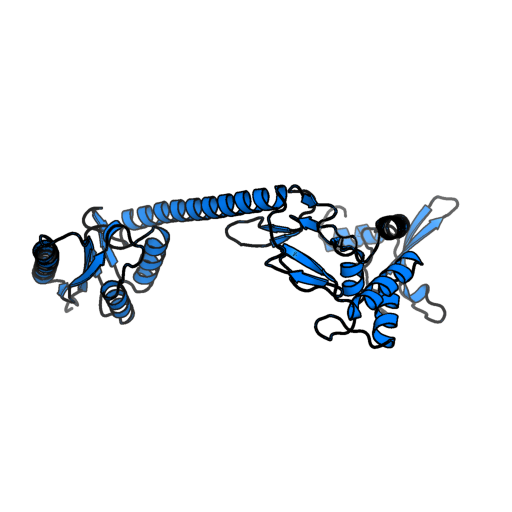O 1
ATOM 2697 N N . LYS A 1 331 ? 11.496 20.398 -36.021 1.00 85.62 331 LYS A N 1
ATOM 2698 C CA . LYS A 1 331 ? 12.370 19.242 -36.322 1.00 85.62 331 LYS A CA 1
ATOM 2699 C C . LYS A 1 331 ? 11.709 18.222 -37.252 1.00 85.62 331 LYS A C 1
ATOM 2701 O O . LYS A 1 331 ? 12.390 17.316 -37.723 1.00 85.62 331 LYS A O 1
ATOM 2706 N N . ILE A 1 332 ? 10.393 18.290 -37.438 1.00 83.44 332 ILE A N 1
ATOM 2707 C CA . ILE A 1 332 ? 9.647 17.294 -38.205 1.00 83.44 332 ILE A CA 1
ATOM 2708 C C . ILE A 1 332 ? 9.636 17.743 -39.664 1.00 83.44 332 ILE A C 1
ATOM 2710 O O . ILE A 1 332 ? 9.121 18.813 -39.985 1.00 83.44 332 ILE A O 1
ATOM 2714 N N . LYS A 1 333 ? 10.210 16.922 -40.547 1.00 80.25 333 LYS A N 1
ATOM 2715 C CA . LYS A 1 333 ? 10.218 17.183 -41.990 1.00 80.25 333 LYS A CA 1
ATOM 2716 C C . LYS A 1 333 ? 8.772 17.338 -42.483 1.00 80.25 333 LYS A C 1
ATOM 2718 O O . LYS A 1 333 ? 7.940 16.482 -42.200 1.00 80.25 333 LYS A O 1
ATOM 2723 N N . GLY A 1 334 ? 8.483 18.435 -43.184 1.00 77.25 334 GLY A N 1
ATOM 2724 C CA . GLY A 1 334 ? 7.147 18.741 -43.711 1.00 77.25 334 GLY A CA 1
ATOM 2725 C C . GLY A 1 334 ? 6.199 19.472 -42.750 1.00 77.25 334 GLY A C 1
ATOM 2726 O O . GLY A 1 334 ? 5.084 19.781 -43.151 1.00 77.25 334 GLY A O 1
ATOM 2727 N N . ILE A 1 335 ? 6.613 19.785 -41.514 1.00 80.00 335 ILE A N 1
ATOM 2728 C CA . ILE A 1 335 ? 5.826 20.618 -40.591 1.00 80.00 335 ILE A CA 1
ATOM 2729 C C . ILE A 1 335 ? 6.528 21.960 -40.390 1.00 80.00 335 ILE A C 1
ATOM 2731 O O . ILE A 1 335 ? 7.667 22.015 -39.926 1.00 80.00 335 ILE A O 1
ATOM 2735 N N . THR A 1 336 ? 5.824 23.053 -40.674 1.00 80.88 336 THR A N 1
ATOM 2736 C CA . THR A 1 336 ? 6.278 24.411 -40.365 1.00 80.88 336 THR A CA 1
ATOM 2737 C C . THR A 1 336 ? 5.572 24.922 -39.111 1.00 80.88 336 THR A C 1
ATOM 2739 O O . THR A 1 336 ? 4.385 24.699 -38.884 1.00 80.88 336 THR A O 1
ATOM 2742 N N . CYS A 1 337 ? 6.324 25.571 -38.225 1.00 86.81 337 CYS A N 1
ATOM 2743 C CA . CYS A 1 337 ? 5.775 26.257 -37.062 1.00 86.81 337 CYS A CA 1
ATOM 2744 C C . CYS A 1 337 ? 6.548 27.554 -36.877 1.00 86.81 337 CYS A C 1
ATOM 2746 O O . CYS A 1 337 ? 7.769 27.517 -36.748 1.00 86.81 337 CYS A O 1
ATOM 2748 N N . ASN A 1 338 ? 5.842 28.679 -36.817 1.00 89.81 338 ASN A N 1
ATOM 2749 C CA . ASN A 1 338 ? 6.451 30.011 -36.774 1.00 89.81 338 ASN A CA 1
ATOM 2750 C C . ASN A 1 338 ? 6.679 30.519 -35.343 1.00 89.81 338 ASN A C 1
ATOM 2752 O O . ASN A 1 338 ? 6.850 31.710 -35.120 1.00 89.81 338 ASN A O 1
ATOM 2756 N N . SER A 1 339 ? 6.669 29.626 -34.350 1.00 91.50 339 SER A N 1
ATOM 2757 C CA . SER A 1 339 ? 6.834 30.021 -32.952 1.00 91.50 339 SER A CA 1
ATOM 2758 C C . SER A 1 339 ? 8.213 30.624 -32.696 1.00 91.50 339 SER A C 1
ATOM 2760 O O . SER A 1 339 ? 9.197 30.201 -33.301 1.00 91.50 339 SER A O 1
ATOM 2762 N N . VAL A 1 340 ? 8.325 31.541 -31.742 1.00 92.38 340 VAL A N 1
ATOM 2763 C CA . VAL A 1 340 ? 9.617 32.130 -31.363 1.00 92.38 340 VAL A CA 1
ATOM 2764 C C . VAL A 1 340 ? 10.520 31.072 -30.708 1.00 92.38 340 VAL A C 1
ATOM 2766 O O . VAL A 1 340 ? 10.035 30.133 -30.064 1.00 92.38 340 VAL A O 1
ATOM 2769 N N . ASN A 1 341 ? 11.833 31.185 -30.921 1.00 93.81 341 ASN A N 1
ATOM 2770 C CA . ASN A 1 341 ? 12.840 30.433 -30.172 1.00 93.81 341 ASN A CA 1
ATOM 2771 C C . ASN A 1 341 ? 13.273 31.288 -28.979 1.00 93.81 341 ASN A C 1
ATOM 2773 O O . ASN A 1 341 ? 13.616 32.447 -29.177 1.00 93.81 341 ASN A O 1
ATOM 2777 N N . TYR A 1 342 ? 13.310 30.719 -27.782 1.00 94.44 342 TYR A N 1
ATOM 2778 C CA . TYR A 1 342 ? 13.728 31.442 -26.580 1.00 94.44 342 TYR A CA 1
ATOM 2779 C C . TYR A 1 342 ? 15.140 31.026 -26.192 1.00 94.44 342 TYR A C 1
ATOM 2781 O O . TYR A 1 342 ? 15.437 29.824 -26.210 1.00 94.44 342 TYR A O 1
ATOM 2789 N N . LYS A 1 343 ? 16.017 31.969 -25.828 1.00 94.69 343 LYS A N 1
ATOM 2790 C CA . LYS A 1 343 ? 17.268 31.578 -25.168 1.00 94.69 343 LYS A CA 1
ATOM 2791 C C . LYS A 1 343 ? 16.923 30.997 -23.800 1.00 94.69 343 LYS A C 1
ATOM 2793 O O . LYS A 1 343 ? 15.886 31.296 -23.215 1.00 94.69 343 LYS A O 1
ATOM 2798 N N . GLU A 1 344 ? 17.776 30.108 -23.311 1.00 94.56 344 GLU A N 1
ATOM 2799 C CA . GLU A 1 344 ? 17.553 29.471 -22.011 1.00 94.56 344 GLU A CA 1
ATOM 2800 C C . GLU A 1 344 ? 17.532 30.492 -20.864 1.00 94.56 344 GLU A C 1
ATOM 2802 O O . GLU A 1 344 ? 16.705 30.357 -19.970 1.00 94.56 344 GLU A O 1
ATOM 2807 N N . MET A 1 345 ? 18.357 31.542 -20.946 1.00 92.69 345 MET A N 1
ATOM 2808 C CA . MET A 1 345 ? 18.379 32.629 -19.961 1.00 92.69 345 MET A CA 1
ATOM 2809 C C . MET A 1 345 ? 17.075 33.431 -19.949 1.00 92.69 345 MET A C 1
ATOM 2811 O O . MET A 1 345 ? 16.500 33.605 -18.881 1.00 92.69 345 MET A O 1
ATOM 2815 N N . ASP A 1 346 ? 16.549 33.801 -21.122 1.00 94.38 346 ASP A N 1
ATOM 2816 C CA . ASP A 1 346 ? 15.263 34.504 -21.229 1.00 94.38 346 ASP A CA 1
ATOM 2817 C C . ASP A 1 346 ? 14.134 33.695 -20.564 1.00 94.38 346 ASP A C 1
ATOM 2819 O O . ASP A 1 346 ? 13.256 34.246 -19.909 1.00 94.38 346 ASP A O 1
ATOM 2823 N N . LEU A 1 347 ? 14.152 32.362 -20.699 1.00 94.56 347 LEU A N 1
ATOM 2824 C CA . LEU A 1 347 ? 13.162 31.506 -20.043 1.00 94.56 347 LEU A CA 1
ATOM 2825 C C . LEU A 1 347 ? 13.329 31.461 -18.522 1.00 94.56 347 LEU A C 1
ATOM 2827 O O . LEU A 1 347 ? 12.319 31.359 -17.830 1.00 94.56 347 LEU A O 1
ATOM 2831 N N . TYR A 1 348 ? 14.556 31.516 -17.998 1.00 95.38 348 TYR A N 1
ATOM 2832 C CA . TYR A 1 348 ? 14.770 31.618 -16.553 1.00 95.38 348 TYR A CA 1
ATOM 2833 C C . TYR A 1 348 ? 14.201 32.924 -16.005 1.00 95.38 348 TYR A C 1
ATOM 2835 O O . TYR A 1 348 ? 13.487 32.882 -15.010 1.00 95.38 348 TYR A O 1
ATOM 2843 N N . GLU A 1 349 ? 14.426 34.048 -16.687 1.00 94.81 349 GLU A N 1
ATOM 2844 C CA . GLU A 1 349 ? 13.864 35.350 -16.304 1.00 94.81 349 GLU A CA 1
ATOM 2845 C C . GLU A 1 349 ? 12.333 35.354 -16.378 1.00 94.81 349 GLU A C 1
ATOM 2847 O O . GLU A 1 349 ? 11.663 35.754 -15.429 1.00 94.81 349 GLU A O 1
ATOM 2852 N N . ILE A 1 350 ? 11.758 34.835 -17.470 1.00 93.19 350 ILE A N 1
ATOM 2853 C CA . ILE A 1 350 ? 10.301 34.721 -17.626 1.00 93.19 350 ILE A CA 1
ATOM 2854 C C . ILE A 1 350 ? 9.699 33.893 -16.485 1.00 93.19 350 ILE A C 1
ATOM 2856 O O . ILE A 1 350 ? 8.682 34.282 -15.918 1.00 93.19 350 ILE A O 1
ATOM 2860 N N . VAL A 1 351 ? 10.299 32.750 -16.145 1.00 93.44 351 VAL A N 1
ATOM 2861 C CA . VAL A 1 351 ? 9.759 31.875 -15.097 1.00 93.44 351 VAL A CA 1
ATOM 2862 C C . VAL A 1 351 ? 9.983 32.452 -13.701 1.00 93.44 351 VAL A C 1
ATOM 2864 O O . VAL A 1 351 ? 9.075 32.344 -12.884 1.00 93.44 351 VAL A O 1
ATOM 2867 N N . ALA A 1 352 ? 11.121 33.095 -13.436 1.00 93.75 352 ALA A N 1
ATOM 2868 C CA . ALA A 1 352 ? 11.371 33.796 -12.178 1.00 93.75 352 ALA A CA 1
ATOM 2869 C C . ALA A 1 352 ? 10.307 34.879 -11.929 1.00 93.75 352 ALA A C 1
ATOM 2871 O O . ALA A 1 352 ? 9.677 34.890 -10.874 1.00 93.75 352 ALA A O 1
ATOM 2872 N N . ASN A 1 353 ? 9.999 35.676 -12.958 1.00 94.12 353 ASN A N 1
ATOM 2873 C CA . ASN A 1 353 ? 8.942 36.686 -12.908 1.00 94.12 353 ASN A CA 1
ATOM 2874 C C . ASN A 1 353 ? 7.547 36.076 -12.686 1.00 94.12 353 ASN A C 1
ATOM 2876 O O . ASN A 1 353 ? 6.779 36.590 -11.882 1.00 94.12 353 ASN A O 1
ATOM 2880 N N . ILE A 1 354 ? 7.208 34.975 -13.371 1.00 92.88 354 ILE A N 1
ATOM 2881 C CA . ILE A 1 354 ? 5.905 34.298 -13.203 1.00 92.88 354 ILE A CA 1
ATOM 2882 C C . ILE A 1 354 ? 5.747 33.700 -11.800 1.00 92.88 354 ILE A C 1
ATOM 2884 O O . ILE A 1 354 ? 4.634 33.635 -11.285 1.00 92.88 354 ILE A O 1
ATOM 2888 N N . LEU A 1 355 ? 6.836 33.198 -11.217 1.00 93.88 355 LEU A N 1
ATOM 2889 C CA . LEU A 1 355 ? 6.833 32.577 -9.894 1.00 93.88 355 LEU A CA 1
ATOM 2890 C C . LEU A 1 355 ? 7.049 33.581 -8.755 1.00 93.88 355 LEU A C 1
ATOM 2892 O O . LEU A 1 355 ? 7.041 33.152 -7.605 1.00 93.88 355 LEU A O 1
ATOM 2896 N N . GLU A 1 356 ? 7.242 34.865 -9.068 1.00 94.62 356 GLU A N 1
ATOM 2897 C CA . GLU A 1 356 ? 7.550 35.925 -8.099 1.00 94.62 356 GLU A CA 1
ATOM 2898 C C . GLU A 1 356 ? 8.780 35.587 -7.231 1.00 94.62 356 GLU A C 1
ATOM 2900 O O . GLU A 1 356 ? 8.788 35.774 -6.015 1.00 94.62 356 GLU A O 1
ATOM 2905 N N . ILE A 1 357 ? 9.833 35.056 -7.863 1.00 93.88 357 ILE A N 1
ATOM 2906 C CA . ILE A 1 357 ? 11.118 34.739 -7.220 1.00 93.88 357 ILE A CA 1
ATOM 2907 C C . ILE A 1 357 ? 12.256 35.529 -7.871 1.00 93.88 357 ILE A C 1
ATOM 2909 O O . ILE A 1 357 ? 12.237 35.769 -9.075 1.00 93.88 357 ILE A O 1
ATOM 2913 N N . ASP A 1 358 ? 13.292 35.863 -7.096 1.00 86.56 358 ASP A N 1
ATOM 2914 C CA . ASP A 1 358 ? 14.429 36.665 -7.583 1.00 86.56 358 ASP A CA 1
ATOM 2915 C C . ASP A 1 358 ? 15.211 35.978 -8.713 1.00 86.56 358 ASP A C 1
ATOM 2917 O O . ASP A 1 358 ? 15.762 36.628 -9.604 1.00 86.56 358 ASP A O 1
ATOM 2921 N N . LYS A 1 359 ? 15.299 34.643 -8.667 1.00 88.75 359 LYS A N 1
ATOM 2922 C CA . LYS A 1 359 ? 16.025 33.836 -9.649 1.00 88.75 359 LYS A CA 1
ATOM 2923 C C . LYS A 1 359 ? 15.529 32.392 -9.645 1.00 88.75 359 LYS A C 1
ATOM 2925 O O . LYS A 1 359 ? 15.324 31.817 -8.578 1.00 88.75 359 LYS A O 1
ATOM 2930 N N . PHE A 1 360 ? 15.370 31.820 -10.839 1.00 82.25 360 PHE A N 1
ATOM 2931 C CA . PHE A 1 360 ? 14.955 30.431 -11.058 1.00 82.25 360 PHE A CA 1
ATOM 2932 C C . PHE A 1 360 ? 16.130 29.448 -11.119 1.00 82.25 360 PHE A C 1
ATOM 2934 O O . PHE A 1 360 ? 17.179 29.809 -11.708 1.00 82.25 360 PHE A O 1
#

Foldseek 3Di:
DPQAAAEEEEEFEEEDDDPVPPVVVVVVQVVVVCVQVVDPSHDYPGYQYFYDYPPDPPGDRPSLVVVLVCLVVVNHQEYEYQALVRNDVALVRSLVSLVVSVVSNHWYAHNVVRDICPDPVVVVVSVVSVVVVVVVLVVVLVVVVVVVVVCLQVVVDADPDQDFQQWGADPVLSATDGDVVRLVLLVQLLVCVLVVHQLAVNQVVCVVVVHATPVRHGDHSVNSVVSLPACVLQQKDKPCQWDQPDSVVSDIDGCPPPDDIRIGPNRDDHSDHPVSNVSSVVSVVVCVVPDDDDDPCRQPAAFPFPRAHWDKDWDQDPVGIWIKIDGPQVVDPPGDDPTDIGTPVNVQVVVCVVVVHPTD

Mean predicted aligned error: 11.5 Å

Sequence (360 aa):
LIRTRKKVAAYARVSANTDRLKNSLSNQISYYSKLIQSNLEWEYKGVFSDFAVSGTSIDKREQFNEMIAECEKGNIDIILTKSIQRFARNTVDLLKTVRHLKTLGVEIRFEKENISTFSADGELMLSILASFAQEESKTISENVKWGLRNRMKKGEIGVANKRLIGYIYDEDLRKYVIVEDEVKIIKEMFDMFIDGVSFRNIANILNDKGYRTVRGAKFSMFGVKILVNNEVYAGHTLRQKTYIKDPLKHNKVINYGELPKYFIENTHEAIIDDIAYQKVKAEIKRRKDNASPSYPFTKKIKCGICSKPYTRKVSRTKYGDYAYWFCRAKKIKGITCNSVNYKEMDLYEIVANILEIDKF

Secondary structure (DSSP, 8-state):
---PPEEEEEEEEEEE-STTHHHHHHHHHHHHHHHHHT-TTEEEEEEEEEEEETT-S----HHHHHHHHHHHTT--SEEEES-HHHH-SSHHHHHHHHHHHHHTT-EEEETTTTEETTSHHHHHHHHHHHHHHHHHHHHHHHHHHHHHHHHHHHT----S--EETTEEEETTTTEEEE-HHHHHHHHHHHHHHHTT--HHHHHHHHHHTT---TTSPPP-HHHHHHHHT-GGGGT-EEE-SEEES-TTT--EEE-SSSS--EEES--S--SS-HHHHHHHHHHHHHHHHTSPPPPTTTTT-B-TTT-PBEEEEEEEETTEEEEEEEEGGGGSTT----PPPEEHHHHHHHHHHHTT-S--

Solvent-accessible surface area (backbone atoms only — not comparable to full-atom values): 20517 Å² total; per-residue (Å²): 132,87,80,77,55,44,28,32,30,31,48,48,59,45,74,60,69,66,89,75,46,64,60,55,53,51,49,51,47,52,49,51,51,50,58,41,67,72,35,88,60,42,37,77,65,55,68,34,59,32,61,37,49,79,94,52,92,80,55,64,56,62,36,56,52,50,51,51,53,38,37,75,72,68,62,33,39,34,38,40,28,63,31,68,78,57,75,27,92,47,58,58,58,36,52,54,50,53,53,53,38,44,76,70,64,31,38,43,38,24,59,73,76,71,36,35,62,80,40,73,66,22,49,51,51,53,51,54,40,50,53,50,40,52,51,51,53,44,50,54,47,50,51,52,52,49,55,50,50,51,30,45,73,71,64,72,56,76,74,92,70,52,69,48,86,30,33,39,53,39,78,89,79,62,27,55,42,79,36,73,92,37,40,61,60,52,51,55,52,51,52,43,44,57,76,66,50,50,48,54,56,52,17,47,55,43,38,74,73,66,49,56,43,86,84,68,43,74,51,38,39,67,55,45,48,52,56,78,72,39,54,53,46,51,8,25,46,76,39,54,61,49,46,65,80,44,75,89,74,63,48,74,41,78,48,90,68,91,53,82,60,41,77,42,74,75,60,32,81,49,83,38,53,71,69,56,48,50,45,44,52,50,45,53,47,51,53,57,74,68,46,78,84,83,56,97,58,62,80,68,42,62,34,92,87,76,63,39,41,36,43,79,47,74,48,82,49,100,90,47,73,48,52,32,34,31,49,45,47,63,74,41,89,94,44,86,62,91,70,76,69,42,46,50,65,60,50,38,54,54,48,10,62,74,69,75,43,100,71,107

Nearest PDB structures (foldseek):
  3g13-assembly1_A  TM=9.141E-01  e=8.040E-15  Clostridioides difficile 630
  3g13-assembly1_B  TM=9.018E-01  e=4.282E-14  Clostridioides difficile 630
  3guv-assembly1_A-2  TM=8.087E-01  e=1.936E-08  Streptococcus pneumoniae SP19-BS75
  3bvp-assembly1_A-2  TM=8.070E-01  e=2.459E-08  unclassified
  2gm5-assembly1_A  TM=8.263E-01  e=3.296E-06  Escherichia coli